Protein AF-A0A7S2PJ57-F1 (afdb_monomer)

Nearest PDB structures (foldseek):
  8uao-assembly1_B  TM=5.756E-01  e=1.375E+00  synthetic construct
  8ub3-assembly1_A  TM=4.107E-01  e=2.262E+00  synthetic construct
  5ztl-assembly1_A  TM=4.766E-01  e=8.033E+00  Nonlabens marinus

Solvent-accessible surface area (backbone atoms only — not comparable to full-atom values): 17439 Å² total; per-residue (Å²): 113,70,38,56,59,50,63,79,34,40,63,60,50,15,44,41,48,31,61,76,66,41,48,44,39,37,82,65,68,65,88,87,64,77,82,46,102,64,67,60,34,9,61,37,50,21,86,82,37,57,29,41,58,72,48,52,40,52,74,36,69,69,47,46,47,47,24,66,74,58,76,43,76,43,53,28,40,44,78,42,16,34,60,34,7,53,62,90,56,28,66,52,68,99,76,30,29,34,43,64,61,51,37,29,36,4,70,66,25,37,51,50,50,47,64,49,40,45,63,36,58,59,32,46,59,56,48,48,54,56,52,43,70,68,33,72,64,60,67,71,59,56,50,52,42,52,49,20,50,50,49,22,53,54,25,50,56,47,31,70,76,20,30,59,72,82,31,46,73,51,19,56,53,24,52,54,50,23,50,51,21,48,48,52,36,31,50,48,50,45,57,44,43,74,74,46,44,62,95,82,42,62,55,58,52,52,50,36,53,23,24,51,40,16,48,49,13,50,50,45,35,54,50,48,55,54,47,45,76,74,63,65,62,76,39,74,39,70,69,61,21,39,46,46,24,53,18,50,50,40,17,51,47,19,62,35,44,42,41,64,47,36,71,76,68,23,89,67,79,71,85,71,72,66,64,74,80,75,59,86,74,87,68,87,77,89,86,80,91,76,89,81,91,78,90,77,79,89,74,83,76,82,81,74,82,81,78,84,74,86,80,91,83,133

Organism: NCBI:txid1333877

Mean predicted aligned error: 11.24 Å

Secondary structure (DSSP, 8-state):
-HHHHHHHHHHHHHIIIIIITTTTT-----TTSS--TTTTSS-B-GGG-B-TTS-BGGGSHHHHHHHHHHT-S--B--TT-SSS---SS---TTTT---HHHHH-SHHHHHHHHHHHHHHHHHHHHHHHHHHHHHT--HHHHHHHHHHHHHHHHHHHHHHHS-HHHHHHHHHHHHHHHHHHHHHHHHHHHHHHHHH--TT-HHHHHHHHHHHHHHHHHHHHHHHHHHHHHH---TTSHHHHHHHHHHHHHHHHHHHSHHHHHHHHS---------GGGS--------------------PPP-PPPPPPPP---

Radius of gyration: 27.37 Å; Cα contacts (8 Å, |Δi|>4): 412; chains: 1; bounding box: 83×54×76 Å

Foldseek 3Di:
DVLLCLLVCLLVVLCCQCPVVVLQQADPDPDDDPGDPRNPLFFAQQQVAAALLRDRSCPQPSNVVNCVVRVDRRRHHDQQGTLFADNSGDRDDPLRADASLRGLRHLNSLVVSCVVLVVLLVLVVVLLVVLCVQQVDDPVLNVLLVVLSVQLVVLSVQCSVQRCVPHVPSNVVSVVRNLVSLLSNLVSLQVSCVPRNDPPAPSSVLSNVLSVQLVQLVCQLVVLSVCCVPPVPSSPDSCNRCSNRVSNSSNSCSRRCSSVCCVVRNPPPPPPPVPPVVPPPPDDDDDDDDDDDDDDDDDDDDDDDDDDDDDPDD

pLDDT: mean 79.91, std 17.82, range [36.88, 97.94]

Sequence (314 aa):
SMWLVFMWGLPQWSHVFNDQMMMFNHQWIGKGTGSGPHNHLCMTPPEEMECSNGDRFEDLPIVQWRMKVSGRRNVGCGCGQGVIGEGSCAQDGAYMMFTLSSYVSTAPATGLFIGLVSPAVVSMWWVMARFHQLTQMPLCFVMLQSLSLLTFQVCWALFAFGQDCSFQGLHLTTTWLFHTALCVHNYTYIVLACRYGTSKSNVLCIVVAAAVVALGGAALTIGWQISQFKRGWPASQYAVEHAFFYAECLMLTGCFSVGPALMLFGEVEVPFEVPFNARGDTGNAEVGRGSGGAALGDKELPTLPLLPGPSADA

Structure (mmCIF, N/CA/C/O backbone):
data_AF-A0A7S2PJ57-F1
#
_entry.id   AF-A0A7S2PJ57-F1
#
loop_
_atom_site.group_PDB
_atom_site.id
_atom_site.type_symbol
_atom_site.label_atom_id
_atom_site.label_alt_id
_atom_site.label_comp_id
_atom_site.label_asym_id
_atom_site.label_entity_id
_atom_site.label_seq_id
_atom_site.pdbx_PDB_ins_code
_atom_site.Cartn_x
_atom_site.Cartn_y
_atom_site.Cartn_z
_atom_site.occupancy
_atom_site.B_iso_or_equiv
_atom_site.auth_seq_id
_atom_site.auth_comp_id
_atom_site.auth_asym_id
_atom_site.auth_atom_id
_atom_site.pdbx_PDB_model_num
ATOM 1 N N . SER A 1 1 ? -4.351 -15.619 4.474 1.00 79.50 1 SER A N 1
ATOM 2 C CA . SER A 1 1 ? -4.702 -14.378 3.752 1.00 79.50 1 SER A CA 1
ATOM 3 C C . SER A 1 1 ? -3.877 -14.260 2.477 1.00 79.50 1 SER A C 1
ATOM 5 O O . SER A 1 1 ? -2.731 -13.839 2.550 1.00 79.50 1 SER A O 1
ATOM 7 N N . MET A 1 2 ? -4.411 -14.676 1.320 1.00 89.56 2 MET A N 1
ATOM 8 C CA . MET A 1 2 ? -3.668 -14.680 0.040 1.00 89.56 2 MET A CA 1
ATOM 9 C C . MET A 1 2 ? -3.183 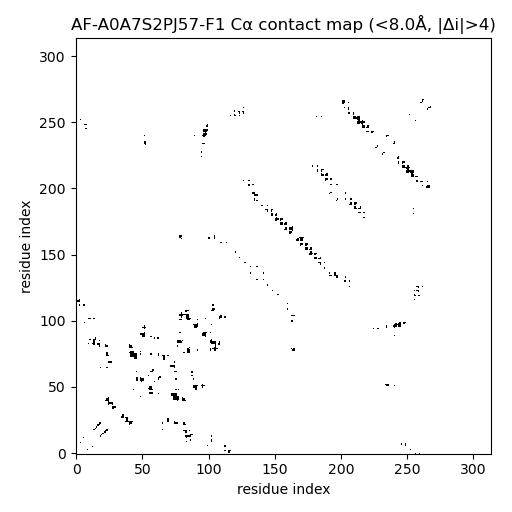-13.282 -0.377 1.00 89.56 2 MET A C 1
ATOM 11 O O . MET A 1 2 ? -2.089 -13.148 -0.912 1.00 89.56 2 MET A O 1
ATOM 15 N N . TRP A 1 3 ? -3.950 -12.238 -0.056 1.00 93.31 3 TRP A N 1
ATOM 16 C CA . TRP A 1 3 ? -3.586 -10.854 -0.360 1.00 93.31 3 TRP A CA 1
ATOM 17 C C . TRP A 1 3 ? -2.299 -10.387 0.338 1.00 93.31 3 TRP A C 1
ATOM 19 O O . TRP A 1 3 ? -1.561 -9.607 -0.248 1.00 93.31 3 TRP A O 1
ATOM 29 N N . LEU A 1 4 ? -1.989 -10.892 1.542 1.00 93.69 4 LEU A N 1
ATOM 30 C CA . LEU A 1 4 ? -0.734 -10.573 2.237 1.00 93.69 4 LEU A CA 1
ATOM 31 C C . LEU A 1 4 ? 0.463 -11.172 1.498 1.00 93.69 4 LEU A C 1
ATOM 33 O O . LEU A 1 4 ? 1.453 -10.485 1.285 1.00 93.69 4 LEU A O 1
ATOM 37 N N . VAL A 1 5 ? 0.353 -12.434 1.074 1.00 95.44 5 VAL A N 1
ATOM 38 C CA . VAL A 1 5 ? 1.402 -13.118 0.300 1.00 95.44 5 VAL A CA 1
ATOM 39 C C . VAL A 1 5 ? 1.630 -12.414 -1.034 1.00 95.44 5 VAL A C 1
ATOM 41 O O . VAL A 1 5 ? 2.769 -12.248 -1.464 1.00 95.44 5 VAL A O 1
ATOM 44 N N . PHE A 1 6 ? 0.549 -11.973 -1.677 1.00 94.75 6 PHE A N 1
ATOM 45 C CA . PHE A 1 6 ? 0.651 -11.186 -2.894 1.00 94.75 6 PHE A CA 1
ATOM 46 C C . PHE A 1 6 ? 1.336 -9.841 -2.632 1.00 94.75 6 PHE A C 1
ATOM 48 O O . PHE A 1 6 ? 2.395 -9.596 -3.194 1.00 94.75 6 PHE A O 1
ATOM 55 N N . MET A 1 7 ? 0.782 -9.021 -1.732 1.00 95.69 7 MET A N 1
ATOM 56 C CA . MET A 1 7 ? 1.252 -7.665 -1.443 1.00 95.69 7 MET A CA 1
ATOM 57 C C . MET A 1 7 ? 2.716 -7.640 -0.991 1.00 95.69 7 MET A C 1
ATOM 59 O O . MET A 1 7 ? 3.526 -6.963 -1.608 1.00 9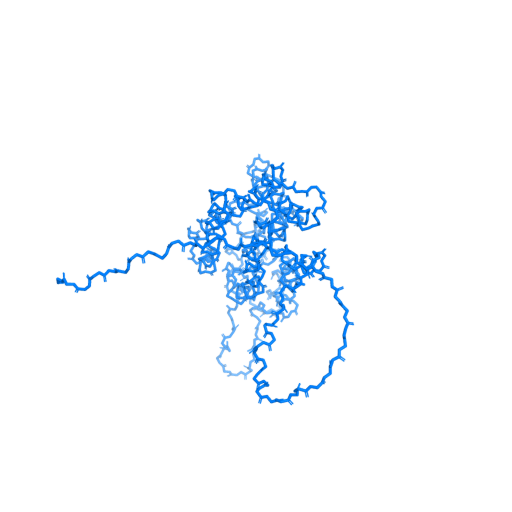5.69 7 MET A O 1
ATOM 63 N N . TRP A 1 8 ? 3.081 -8.411 0.035 1.00 96.00 8 TRP A N 1
ATOM 64 C CA . TRP A 1 8 ? 4.457 -8.440 0.547 1.00 96.00 8 TRP A CA 1
ATOM 65 C C . TRP A 1 8 ? 5.439 -9.116 -0.416 1.00 96.00 8 TRP A C 1
ATOM 67 O O . TRP A 1 8 ? 6.636 -8.850 -0.359 1.00 96.00 8 TRP A O 1
ATOM 77 N N . GLY A 1 9 ? 4.946 -9.989 -1.296 1.00 95.12 9 GLY A N 1
ATOM 78 C CA . GLY A 1 9 ? 5.759 -10.676 -2.292 1.00 95.12 9 GLY A CA 1
ATOM 79 C C . GLY A 1 9 ? 5.964 -9.892 -3.587 1.00 95.12 9 GLY A C 1
ATOM 80 O O . GLY A 1 9 ? 6.695 -10.381 -4.440 1.00 95.12 9 GLY A O 1
ATOM 81 N N . LEU A 1 10 ? 5.341 -8.718 -3.767 1.00 93.88 10 LEU A N 1
ATOM 82 C CA . LEU A 1 10 ? 5.347 -7.966 -5.033 1.00 93.88 10 LEU A CA 1
ATOM 83 C C . LEU A 1 10 ? 6.734 -7.778 -5.671 1.00 93.88 10 LEU A C 1
ATOM 85 O O . LEU A 1 10 ? 6.830 -8.037 -6.871 1.00 93.88 10 LEU A O 1
ATOM 89 N N . PRO A 1 11 ? 7.809 -7.439 -4.929 1.00 91.94 11 PRO A N 1
ATOM 90 C CA . PRO A 1 11 ? 9.151 -7.351 -5.510 1.00 91.94 11 PRO A CA 1
ATOM 91 C C . PRO A 1 11 ? 9.617 -8.683 -6.115 1.00 91.94 11 PRO A C 1
ATOM 93 O O . PRO A 1 11 ? 10.095 -8.740 -7.247 1.00 91.94 11 PRO A O 1
ATOM 96 N N . GLN A 1 12 ? 9.398 -9.786 -5.392 1.00 92.50 12 GLN A N 1
ATOM 97 C CA . GLN A 1 12 ? 9.746 -11.122 -5.869 1.00 92.50 12 GLN A CA 1
ATOM 98 C C . GLN A 1 12 ? 8.857 -11.550 -7.037 1.00 92.50 12 GLN A C 1
ATOM 100 O O . GLN A 1 12 ? 9.351 -12.143 -7.992 1.00 92.50 12 GLN A O 1
ATOM 105 N N . TRP A 1 13 ? 7.557 -11.250 -6.987 1.00 92.56 13 TRP A N 1
ATOM 106 C CA . TRP A 1 13 ? 6.639 -11.549 -8.080 1.00 92.56 13 TRP A CA 1
ATOM 107 C C . TRP A 1 13 ? 7.017 -10.765 -9.339 1.00 92.56 13 TRP A C 1
ATOM 109 O O . TRP A 1 13 ? 7.043 -11.359 -10.412 1.00 92.56 13 TRP A O 1
ATOM 119 N N . SER A 1 14 ? 7.377 -9.484 -9.217 1.00 89.31 14 SER A N 1
ATOM 120 C CA . SER A 1 14 ? 7.876 -8.675 -10.334 1.00 89.31 14 SER A CA 1
ATOM 121 C C . SER A 1 14 ? 9.099 -9.326 -10.973 1.00 89.31 14 SER A C 1
ATOM 123 O O . SER A 1 14 ? 9.076 -9.609 -12.169 1.00 89.31 14 SER A O 1
ATOM 125 N N . HIS A 1 15 ? 10.106 -9.696 -10.178 1.00 87.50 15 HIS A N 1
ATOM 126 C CA . HIS A 1 15 ? 11.290 -10.388 -10.689 1.00 87.50 15 HIS A CA 1
ATOM 127 C C . HIS A 1 15 ? 10.958 -11.737 -11.354 1.00 87.50 15 HIS A C 1
ATOM 129 O O . HIS A 1 15 ? 11.457 -12.055 -12.431 1.00 87.50 15 HIS A O 1
ATOM 135 N N . VAL A 1 16 ? 10.093 -12.550 -10.743 1.00 89.88 16 VAL A N 1
ATOM 136 C CA . VAL A 1 16 ? 9.727 -13.866 -11.289 1.00 89.88 16 VAL A CA 1
ATOM 137 C C . VAL A 1 16 ? 8.969 -13.727 -12.608 1.00 89.88 16 VAL A C 1
ATOM 139 O O . VAL A 1 16 ? 9.340 -14.366 -13.590 1.00 89.88 16 VAL A O 1
ATOM 142 N N . PHE A 1 17 ? 7.914 -12.913 -12.651 1.00 86.88 17 PHE A N 1
ATOM 143 C CA . PHE A 1 17 ? 7.083 -12.783 -13.846 1.00 86.88 17 PHE A CA 1
ATOM 144 C C . PHE A 1 17 ? 7.816 -12.044 -14.954 1.00 86.88 17 PHE A C 1
ATOM 146 O O . PHE A 1 17 ? 7.866 -12.540 -16.079 1.00 86.88 17 PHE A O 1
ATOM 153 N N . ASN A 1 18 ? 8.416 -10.895 -14.645 1.00 83.12 18 ASN A N 1
ATOM 154 C CA . ASN A 1 18 ? 9.115 -10.124 -15.655 1.00 83.12 18 ASN A CA 1
ATOM 155 C C . ASN A 1 18 ? 10.360 -10.902 -16.095 1.00 83.12 18 ASN A C 1
ATOM 157 O O . ASN A 1 18 ? 10.402 -11.319 -17.250 1.00 83.12 18 ASN A O 1
ATOM 161 N N . ASP A 1 19 ? 11.304 -11.204 -15.197 1.00 81.88 19 ASP A N 1
ATOM 162 C CA . ASP A 1 19 ? 12.629 -11.721 -15.570 1.00 81.88 19 ASP A CA 1
ATOM 163 C C . ASP A 1 19 ? 12.692 -13.242 -15.755 1.00 81.88 19 ASP A C 1
ATOM 165 O O . ASP A 1 19 ? 13.125 -13.714 -16.807 1.00 81.88 19 ASP A O 1
ATOM 169 N N . GLN A 1 20 ? 12.275 -14.033 -14.760 1.00 85.19 20 GLN A N 1
ATOM 170 C CA . GLN A 1 20 ? 12.472 -15.493 -14.803 1.00 85.19 20 GLN A CA 1
ATOM 171 C C . GLN A 1 20 ? 11.566 -16.180 -15.824 1.00 85.19 20 GLN A C 1
ATOM 173 O O . GLN A 1 20 ? 12.006 -17.065 -16.556 1.00 85.19 20 GLN A O 1
ATOM 178 N N . MET A 1 21 ? 10.303 -15.762 -15.886 1.00 84.31 21 MET A N 1
ATOM 179 C CA . MET A 1 21 ? 9.350 -16.229 -16.892 1.00 84.31 21 MET A CA 1
ATOM 180 C C . MET A 1 21 ? 9.506 -15.493 -18.226 1.00 84.31 21 MET A C 1
ATOM 182 O O . MET A 1 21 ? 8.784 -15.805 -19.173 1.00 84.31 21 MET A O 1
ATOM 186 N N . MET A 1 22 ? 10.442 -14.539 -18.305 1.00 76.75 22 MET A N 1
ATOM 187 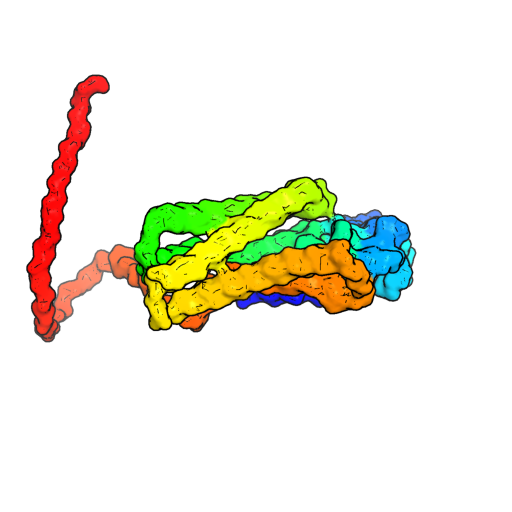C CA . MET A 1 22 ? 10.723 -13.727 -19.489 1.00 76.75 22 MET A CA 1
ATOM 188 C C . MET A 1 22 ? 9.458 -13.070 -20.061 1.00 76.75 22 MET A C 1
ATOM 190 O O . MET A 1 22 ? 9.297 -12.964 -21.277 1.00 76.75 22 MET A O 1
ATOM 194 N N . MET A 1 23 ? 8.536 -12.631 -19.192 1.00 76.88 23 MET A N 1
ATOM 195 C CA . MET A 1 23 ? 7.343 -11.893 -19.620 1.00 76.88 23 MET A CA 1
ATOM 196 C C . MET A 1 23 ? 7.652 -10.414 -19.920 1.00 76.88 23 MET A C 1
ATOM 198 O O . MET A 1 23 ? 6.769 -9.693 -20.384 1.00 76.88 23 MET A O 1
ATOM 202 N N . PHE A 1 24 ? 8.904 -9.955 -19.753 1.00 71.12 24 PHE A N 1
ATOM 203 C CA . PHE A 1 24 ? 9.385 -8.734 -20.411 1.00 71.12 24 PHE A CA 1
ATOM 204 C C . PHE A 1 24 ? 9.510 -9.007 -21.912 1.00 71.12 24 PHE A C 1
ATOM 206 O O . PHE A 1 24 ? 10.359 -9.779 -22.321 1.00 71.12 24 PHE A O 1
ATOM 213 N N . ASN A 1 25 ? 8.663 -8.395 -22.739 1.00 65.25 25 ASN A N 1
ATOM 214 C CA . ASN A 1 25 ? 8.837 -8.188 -24.188 1.00 65.25 25 ASN A CA 1
ATOM 215 C C . ASN A 1 25 ? 9.466 -9.317 -25.052 1.00 65.25 25 ASN A C 1
ATOM 217 O O . ASN A 1 25 ? 9.994 -9.052 -26.143 1.00 65.25 25 ASN A O 1
ATOM 221 N N . HIS A 1 26 ? 9.431 -10.566 -24.584 1.00 57.28 26 HIS A N 1
ATOM 222 C CA . HIS A 1 26 ? 10.075 -11.685 -25.228 1.00 57.28 26 HIS A CA 1
ATOM 223 C C . HIS A 1 26 ? 9.119 -12.219 -26.272 1.00 57.28 26 HIS A C 1
ATOM 225 O O . HIS A 1 26 ? 7.901 -12.283 -26.114 1.00 57.28 26 HIS A O 1
ATOM 231 N N . GLN A 1 27 ? 9.735 -12.596 -27.370 1.00 50.38 27 GLN A N 1
ATOM 232 C CA . GLN A 1 27 ? 9.165 -13.269 -28.503 1.00 50.38 27 GLN A CA 1
ATOM 233 C C . GLN A 1 27 ? 8.266 -14.452 -28.083 1.00 50.38 27 GLN A C 1
ATOM 235 O O . GLN A 1 27 ? 8.728 -15.585 -27.950 1.00 50.38 27 GLN A O 1
ATOM 240 N N . TRP A 1 28 ? 6.954 -14.221 -27.975 1.00 42.28 28 TRP A N 1
ATOM 241 C CA . TRP A 1 28 ? 5.944 -15.254 -28.220 1.00 42.28 28 TRP A CA 1
ATOM 242 C C . TRP A 1 28 ? 5.933 -15.494 -29.743 1.00 42.28 28 TRP A C 1
ATOM 244 O O . TRP A 1 28 ? 5.003 -15.133 -30.463 1.00 42.28 28 TRP A O 1
ATOM 254 N N . ILE A 1 29 ? 7.055 -15.995 -30.281 1.00 43.66 29 ILE A N 1
ATOM 255 C CA . ILE A 1 29 ? 7.174 -16.373 -31.692 1.00 43.66 29 ILE A CA 1
ATOM 256 C C . ILE A 1 29 ? 6.372 -17.657 -31.881 1.00 43.66 29 ILE A C 1
ATOM 258 O O . ILE A 1 29 ? 6.890 -18.765 -31.753 1.00 43.66 29 ILE A O 1
ATOM 262 N N . GLY A 1 30 ? 5.125 -17.508 -32.310 1.00 39.09 30 GLY A N 1
ATOM 263 C CA . GLY A 1 30 ? 4.660 -18.367 -33.388 1.00 39.09 30 GLY A CA 1
ATOM 264 C C . GLY A 1 30 ? 5.513 -18.045 -34.614 1.00 39.09 30 GLY A C 1
ATOM 265 O O . GLY A 1 30 ? 5.464 -16.927 -35.128 1.00 39.09 30 GLY A O 1
ATOM 266 N N . LYS A 1 31 ? 6.370 -18.977 -35.044 1.00 40.50 31 LYS A N 1
ATOM 267 C CA . LYS A 1 31 ? 7.186 -18.803 -36.254 1.00 40.50 31 LYS A CA 1
ATOM 268 C C . LYS A 1 31 ? 6.248 -18.553 -37.440 1.00 40.50 31 LYS A C 1
ATOM 270 O O . LYS A 1 31 ? 5.562 -19.475 -37.861 1.00 40.50 31 LYS A O 1
ATOM 275 N N . GLY A 1 32 ? 6.267 -17.342 -38.002 1.00 47.78 32 GLY A N 1
ATOM 276 C CA . GLY A 1 32 ? 5.902 -17.128 -39.407 1.00 47.78 32 GLY A CA 1
ATOM 277 C C . GLY A 1 32 ? 4.837 -16.085 -39.748 1.00 47.78 32 GLY A C 1
ATOM 278 O O . GLY A 1 32 ? 4.726 -15.756 -40.922 1.00 47.78 32 GLY A O 1
ATOM 279 N N . THR A 1 33 ? 4.087 -15.509 -38.811 1.00 41.09 33 THR A N 1
ATOM 280 C CA . THR A 1 33 ? 3.031 -14.535 -39.160 1.00 41.09 33 THR A CA 1
ATOM 281 C C . THR A 1 33 ? 2.912 -13.477 -38.078 1.00 41.09 33 THR A C 1
ATOM 283 O O . THR A 1 33 ? 2.667 -13.854 -36.941 1.00 41.09 33 THR A O 1
ATOM 286 N N . GLY A 1 34 ? 3.109 -12.201 -38.442 1.00 43.75 34 GLY A N 1
ATOM 287 C CA . GLY A 1 34 ? 2.786 -10.985 -37.678 1.00 43.75 34 GLY A CA 1
ATOM 288 C C . GLY A 1 34 ? 2.736 -11.133 -36.159 1.00 43.75 34 GLY A C 1
ATOM 289 O O . GLY A 1 34 ? 1.765 -11.670 -35.646 1.00 43.75 34 GLY A O 1
ATOM 290 N N . SER A 1 35 ? 3.773 -10.631 -35.476 1.00 39.41 35 SER A N 1
ATOM 291 C CA . SER A 1 35 ? 3.805 -10.312 -34.038 1.00 39.41 35 SER A CA 1
ATOM 292 C C . SER A 1 35 ? 2.543 -10.719 -33.269 1.00 39.41 35 SER A C 1
ATOM 294 O O . SER A 1 35 ? 1.531 -10.021 -33.349 1.00 39.41 35 SER A O 1
ATOM 296 N N . GLY A 1 36 ? 2.594 -11.841 -32.542 1.00 41.34 36 GLY A N 1
ATOM 297 C CA . GLY A 1 36 ? 1.478 -12.262 -31.695 1.00 41.34 36 GLY A CA 1
ATOM 298 C C . GLY A 1 36 ? 1.018 -11.120 -30.769 1.00 41.34 36 GLY A C 1
ATOM 299 O O . GLY A 1 36 ? 1.817 -10.231 -30.458 1.00 41.34 36 GLY A O 1
ATOM 300 N N . PRO A 1 37 ? -0.243 -11.129 -30.301 1.00 46.22 37 PRO A N 1
ATOM 301 C CA . PRO A 1 37 ? -0.905 -9.990 -29.643 1.00 46.22 37 PRO A CA 1
ATOM 302 C C . PRO A 1 37 ? -0.267 -9.498 -28.323 1.00 46.22 37 PRO A C 1
ATOM 304 O O . PRO A 1 37 ? -0.794 -8.584 -27.697 1.00 46.22 37 PRO A O 1
ATOM 307 N N . HIS A 1 38 ? 0.868 -10.064 -27.898 1.00 47.56 38 HIS A N 1
ATOM 308 C CA . HIS A 1 38 ? 1.531 -9.797 -26.617 1.00 47.56 38 HIS A CA 1
ATOM 309 C C . HIS A 1 38 ? 2.995 -9.326 -26.737 1.00 47.56 38 HIS A C 1
ATOM 311 O O . HIS A 1 38 ? 3.700 -9.252 -25.735 1.00 47.56 38 HIS A O 1
ATOM 317 N N . ASN A 1 39 ? 3.464 -8.944 -27.932 1.00 50.91 39 ASN A N 1
ATOM 318 C CA . ASN A 1 39 ? 4.849 -8.500 -28.197 1.00 50.91 39 ASN A CA 1
ATOM 319 C C . ASN A 1 39 ? 5.231 -7.108 -27.630 1.00 50.91 39 ASN A C 1
ATOM 321 O O . ASN A 1 39 ? 6.147 -6.462 -28.150 1.00 50.91 39 ASN A O 1
ATOM 325 N N . HIS A 1 40 ? 4.510 -6.628 -26.613 1.00 62.72 40 HIS A N 1
ATOM 326 C CA . HIS A 1 40 ? 4.467 -5.215 -26.229 1.00 62.72 40 HIS A CA 1
ATOM 327 C C . HIS A 1 40 ? 4.235 -4.975 -24.724 1.00 62.72 40 HIS A C 1
ATOM 329 O O . HIS A 1 40 ? 3.798 -3.893 -24.349 1.00 62.72 40 HIS A O 1
ATOM 335 N N . LEU A 1 41 ? 4.495 -5.956 -23.846 1.00 75.06 41 LEU A N 1
ATOM 336 C CA . LEU A 1 41 ? 4.275 -5.756 -22.403 1.00 75.06 41 LEU A CA 1
ATOM 337 C C . LEU A 1 41 ? 5.188 -4.680 -21.811 1.00 75.06 41 LEU A C 1
ATOM 339 O O . LEU A 1 41 ? 4.732 -3.924 -20.966 1.00 75.06 41 LEU A O 1
ATOM 343 N N . CYS A 1 42 ? 6.434 -4.598 -22.278 1.00 79.62 42 CYS A N 1
ATOM 344 C CA . CYS A 1 42 ? 7.408 -3.584 -21.882 1.00 79.62 42 CYS A CA 1
ATOM 345 C C . CYS A 1 42 ? 7.995 -2.981 -23.149 1.00 79.62 42 CYS A C 1
ATOM 347 O O . CYS A 1 42 ? 8.591 -3.700 -23.945 1.00 79.62 42 CYS A O 1
ATOM 349 N N . MET A 1 43 ? 7.745 -1.703 -23.401 1.00 80.12 43 MET A N 1
ATOM 350 C CA . MET A 1 43 ? 8.074 -1.053 -24.672 1.00 80.12 43 MET A CA 1
ATOM 351 C C . MET A 1 43 ? 8.859 0.233 -24.518 1.00 80.12 43 MET A C 1
ATOM 353 O O . MET A 1 43 ? 9.295 0.773 -25.536 1.00 80.12 43 MET A O 1
ATOM 357 N N . THR A 1 44 ? 9.023 0.719 -23.293 1.00 82.44 44 THR A N 1
ATOM 358 C CA . THR A 1 44 ? 9.726 1.969 -23.057 1.00 82.44 44 THR A CA 1
ATOM 359 C C . THR A 1 44 ? 11.200 1.792 -23.432 1.00 82.44 44 THR A C 1
ATOM 361 O O . THR A 1 44 ? 11.836 0.824 -22.987 1.00 82.44 44 THR A O 1
ATOM 364 N N . PRO A 1 45 ? 11.745 2.662 -24.301 1.00 84.06 45 PRO A N 1
ATOM 365 C CA . PRO A 1 45 ? 13.172 2.690 -24.569 1.00 84.06 45 PRO A CA 1
ATOM 366 C C . PRO A 1 45 ? 13.927 2.934 -23.251 1.00 84.06 45 PRO A C 1
ATOM 368 O O . PRO A 1 45 ? 13.634 3.905 -22.556 1.00 84.06 45 PRO A O 1
ATOM 371 N N . PRO A 1 46 ? 14.848 2.048 -22.849 1.00 84.06 46 PRO A N 1
ATOM 372 C CA . PRO A 1 46 ? 15.549 2.151 -21.571 1.00 84.06 46 PRO A CA 1
ATOM 373 C C . PRO A 1 46 ? 16.429 3.405 -21.473 1.00 84.06 46 PRO A C 1
ATOM 375 O O . PRO A 1 46 ? 16.722 3.853 -20.371 1.00 84.06 46 PRO A O 1
ATOM 378 N N . GLU A 1 47 ? 16.817 4.001 -22.601 1.00 85.12 47 GLU A N 1
ATOM 379 C CA . GLU A 1 47 ? 17.506 5.291 -22.663 1.00 85.12 47 GLU A CA 1
ATOM 380 C C . GLU A 1 47 ? 16.631 6.482 -22.225 1.00 85.12 47 GLU A C 1
ATOM 382 O O . GLU A 1 47 ? 17.169 7.528 -21.867 1.00 85.12 47 GLU A O 1
ATOM 387 N N . GLU A 1 48 ? 15.302 6.328 -22.236 1.00 84.88 48 GLU A N 1
ATOM 388 C CA . GLU A 1 48 ? 14.326 7.332 -21.782 1.00 84.88 48 GLU A CA 1
ATOM 389 C C . GLU A 1 48 ? 13.981 7.180 -20.291 1.00 84.88 48 GLU A C 1
ATOM 391 O O . GLU A 1 48 ? 13.124 7.893 -19.770 1.00 84.88 48 GLU A O 1
ATOM 396 N N . MET A 1 49 ? 14.620 6.232 -19.604 1.00 85.38 49 MET A N 1
ATOM 397 C CA . MET A 1 49 ? 14.319 5.869 -18.226 1.00 85.38 49 MET A CA 1
ATOM 398 C C . MET A 1 49 ? 15.530 6.150 -17.334 1.00 85.38 49 MET A C 1
ATOM 400 O O . MET A 1 49 ? 16.664 5.769 -17.636 1.00 85.38 49 MET A O 1
ATOM 404 N N . GLU A 1 50 ? 15.275 6.781 -16.196 1.00 85.88 50 GLU A N 1
ATOM 405 C CA . GLU A 1 50 ? 16.276 7.067 -15.174 1.00 85.88 50 GLU A CA 1
ATOM 406 C C . GLU A 1 50 ? 15.797 6.486 -13.848 1.00 85.88 50 GLU A C 1
ATOM 408 O O . GLU A 1 50 ? 14.611 6.557 -13.512 1.00 85.88 50 GLU A O 1
ATOM 413 N N . CYS A 1 51 ? 16.713 5.863 -13.119 1.00 83.75 51 CYS A N 1
ATOM 414 C CA . CYS A 1 51 ? 16.426 5.350 -11.798 1.00 83.75 51 CYS A CA 1
ATOM 415 C C . CYS A 1 51 ? 16.419 6.476 -10.766 1.00 83.75 51 CYS A C 1
ATOM 417 O O . CYS A 1 51 ? 17.125 7.477 -10.874 1.00 83.75 51 CYS A O 1
ATOM 419 N N . SER A 1 52 ? 15.678 6.243 -9.694 1.00 78.00 52 SER A N 1
ATOM 420 C CA . SER A 1 52 ? 15.692 6.971 -8.428 1.00 78.00 52 SER A CA 1
ATOM 421 C C . SER A 1 52 ? 17.082 7.387 -7.958 1.00 78.00 52 SER A C 1
ATOM 423 O O . SER A 1 52 ? 17.269 8.465 -7.413 1.00 78.00 52 SER A O 1
ATOM 425 N N . ASN A 1 53 ? 18.071 6.523 -8.129 1.00 75.31 53 ASN A N 1
ATOM 426 C CA . ASN A 1 53 ? 19.434 6.751 -7.671 1.00 75.31 53 ASN A CA 1
ATOM 427 C C . ASN A 1 53 ? 20.303 7.560 -8.661 1.00 75.31 53 ASN A C 1
ATOM 429 O O . ASN A 1 53 ? 21.477 7.783 -8.368 1.00 75.31 53 ASN A O 1
ATOM 433 N N . GLY A 1 54 ? 19.739 8.012 -9.788 1.00 79.38 54 GLY A N 1
ATOM 434 C CA . GLY A 1 54 ? 20.432 8.721 -10.868 1.00 79.38 54 GLY A CA 1
ATOM 435 C C . GLY A 1 54 ? 21.153 7.805 -11.860 1.00 79.38 54 GLY A C 1
ATOM 436 O O . GLY A 1 54 ? 21.766 8.291 -12.811 1.00 79.38 54 GLY A O 1
ATOM 437 N N . ASP A 1 55 ? 21.100 6.484 -11.662 1.00 84.12 55 ASP A N 1
ATOM 438 C CA . ASP A 1 55 ? 21.639 5.544 -12.636 1.00 84.12 55 ASP A CA 1
ATOM 439 C C . ASP A 1 55 ? 20.742 5.517 -13.876 1.00 84.12 55 ASP A C 1
ATOM 441 O O . ASP A 1 55 ? 19.507 5.543 -13.804 1.00 84.12 55 ASP A O 1
ATOM 445 N N . ARG A 1 56 ? 21.371 5.423 -15.046 1.00 87.56 56 ARG A N 1
ATOM 446 C CA . ARG A 1 56 ? 20.643 5.258 -16.303 1.00 87.56 56 ARG A CA 1
ATOM 447 C C . ARG A 1 56 ? 20.078 3.849 -16.335 1.00 87.56 56 ARG A C 1
ATOM 449 O O . ARG A 1 56 ? 20.799 2.876 -16.114 1.00 87.56 56 ARG A O 1
ATOM 456 N N . PHE A 1 57 ? 18.795 3.722 -16.647 1.00 88.69 57 PHE A N 1
ATOM 457 C CA . PHE A 1 57 ? 18.124 2.428 -16.597 1.00 88.69 57 PHE A CA 1
ATOM 458 C C . PHE A 1 57 ? 18.750 1.405 -17.557 1.00 88.69 57 PHE A C 1
ATOM 460 O O . PHE A 1 57 ? 18.865 0.224 -17.231 1.00 88.69 57 PHE A O 1
ATOM 467 N N . GLU A 1 58 ? 19.219 1.857 -18.724 1.00 90.19 58 GLU A N 1
ATOM 468 C CA . GLU A 1 58 ? 19.929 1.012 -19.693 1.00 90.19 58 GLU A CA 1
ATOM 469 C C . GLU A 1 58 ? 21.245 0.412 -19.176 1.00 90.19 58 GLU A C 1
ATOM 471 O O . GLU A 1 58 ? 21.679 -0.630 -19.675 1.00 90.19 58 GLU A O 1
ATOM 476 N N . ASP A 1 59 ? 21.855 1.029 -18.162 1.00 91.25 59 ASP A N 1
ATOM 477 C CA . ASP A 1 59 ? 23.122 0.588 -17.578 1.00 91.25 59 ASP A CA 1
ATOM 478 C C . ASP A 1 59 ? 22.920 -0.473 -16.483 1.00 91.25 59 ASP A C 1
ATOM 480 O O . ASP A 1 59 ? 23.883 -1.114 -16.050 1.00 91.25 59 ASP A O 1
ATOM 484 N N . LEU A 1 60 ? 21.674 -0.732 -16.066 1.00 88.75 60 LEU A N 1
ATOM 485 C CA . LEU A 1 60 ? 21.382 -1.769 -15.084 1.00 88.75 60 LEU A CA 1
ATOM 486 C C . LEU A 1 60 ? 21.717 -3.167 -15.640 1.00 88.75 60 LEU A C 1
ATOM 488 O O . LEU A 1 60 ? 21.244 -3.531 -16.724 1.00 88.75 60 LEU A O 1
ATOM 492 N N . PRO A 1 61 ? 22.430 -4.026 -14.882 1.00 89.88 61 PRO A N 1
ATOM 493 C CA . PRO A 1 61 ? 22.808 -5.364 -15.343 1.00 89.88 61 PRO A CA 1
ATOM 494 C C . PRO A 1 61 ? 21.625 -6.227 -15.794 1.00 89.88 61 PRO A C 1
ATOM 496 O O . PRO A 1 61 ? 21.733 -6.971 -16.771 1.00 89.88 61 PRO A O 1
ATOM 499 N N . ILE A 1 62 ? 20.483 -6.114 -15.106 1.00 87.38 62 ILE A N 1
ATOM 500 C CA . ILE A 1 62 ? 19.265 -6.844 -15.469 1.00 87.38 62 ILE A CA 1
ATOM 501 C C . ILE A 1 62 ? 18.717 -6.380 -16.821 1.00 87.38 62 ILE A C 1
ATOM 503 O O . ILE A 1 62 ? 18.349 -7.205 -17.652 1.00 87.38 62 ILE A O 1
ATOM 507 N N . VAL A 1 63 ? 18.751 -5.077 -17.099 1.00 88.25 63 VAL A N 1
ATOM 508 C CA . VAL A 1 63 ? 18.271 -4.489 -18.353 1.00 88.25 63 VAL A CA 1
ATOM 509 C C . VAL A 1 63 ? 19.196 -4.868 -19.509 1.00 88.25 63 VAL A C 1
ATOM 511 O O . VAL A 1 63 ? 18.723 -5.330 -20.548 1.00 88.25 63 VAL A O 1
ATOM 514 N N . GLN A 1 64 ? 20.515 -4.796 -19.313 1.00 89.81 64 GLN A N 1
ATOM 515 C CA . GLN A 1 64 ? 21.495 -5.273 -20.296 1.00 89.81 64 GLN A CA 1
ATOM 516 C C . GLN A 1 64 ? 21.311 -6.764 -20.611 1.00 89.81 64 GLN A C 1
ATOM 518 O O . GLN A 1 64 ? 21.380 -7.181 -21.772 1.00 89.81 64 GLN A O 1
ATOM 523 N N . TRP A 1 65 ? 21.024 -7.578 -19.592 1.00 88.75 65 TRP A N 1
ATOM 524 C CA . TRP A 1 65 ? 20.685 -8.985 -19.781 1.00 88.75 65 TRP A CA 1
ATOM 525 C C . TRP A 1 65 ? 19.390 -9.161 -20.590 1.00 88.75 65 TRP A C 1
ATOM 527 O O . TRP A 1 65 ? 19.393 -9.922 -21.563 1.00 88.75 65 TRP A O 1
ATOM 537 N N . ARG A 1 66 ? 18.319 -8.413 -20.281 1.00 85.94 66 ARG A N 1
ATOM 538 C CA . ARG A 1 66 ? 17.056 -8.431 -21.046 1.00 85.94 66 ARG A CA 1
ATOM 539 C C . ARG A 1 66 ? 17.283 -8.066 -22.516 1.00 85.94 66 ARG A C 1
ATOM 541 O O . ARG A 1 66 ? 16.751 -8.742 -23.401 1.00 85.94 66 ARG A O 1
ATOM 548 N N . MET A 1 67 ? 18.100 -7.046 -22.801 1.00 85.19 67 MET A N 1
ATOM 549 C CA . MET A 1 67 ? 18.447 -6.652 -24.175 1.00 85.19 67 MET A CA 1
ATOM 550 C C . MET A 1 67 ? 19.183 -7.775 -24.908 1.00 85.19 67 MET A C 1
ATOM 552 O O . MET A 1 67 ? 18.854 -8.106 -26.047 1.00 85.19 67 MET A O 1
ATOM 556 N N . LYS A 1 68 ? 20.152 -8.409 -24.236 1.00 85.56 68 LYS A N 1
ATOM 557 C CA . LYS A 1 68 ? 20.938 -9.511 -24.798 1.00 85.56 68 LYS A CA 1
ATOM 558 C C . LYS A 1 68 ? 20.079 -10.732 -25.127 1.00 85.56 68 LYS A C 1
ATOM 560 O O . LYS A 1 68 ? 20.271 -11.325 -26.184 1.00 85.56 68 LYS A O 1
ATOM 565 N N . VAL A 1 69 ? 19.165 -11.119 -24.236 1.00 83.25 69 VAL A N 1
ATOM 566 C CA . VAL A 1 69 ? 18.318 -12.312 -24.417 1.00 83.25 69 VAL A CA 1
ATOM 567 C C . VAL A 1 69 ? 17.210 -12.068 -25.441 1.00 83.25 69 VAL A C 1
ATOM 569 O O . VAL A 1 69 ? 16.953 -12.932 -26.272 1.00 83.25 69 VAL A O 1
ATOM 572 N N . SER A 1 70 ? 16.585 -10.889 -25.431 1.00 77.44 70 SER A N 1
ATOM 573 C CA . SER A 1 70 ? 15.504 -10.559 -26.373 1.00 77.44 70 SER A CA 1
ATOM 574 C C . SER A 1 70 ? 15.992 -10.156 -27.770 1.00 77.44 70 SER A C 1
ATOM 576 O O . SER A 1 70 ? 15.206 -10.173 -28.717 1.00 77.44 70 SER A O 1
ATOM 578 N N . GLY A 1 71 ? 17.256 -9.737 -27.906 1.00 79.69 71 GLY A N 1
ATOM 579 C CA . GLY A 1 71 ? 17.791 -9.138 -29.132 1.00 79.69 71 GLY A CA 1
ATOM 580 C C . GLY A 1 71 ? 17.202 -7.758 -29.456 1.00 79.69 71 GLY A C 1
ATOM 581 O O . GLY A 1 71 ? 17.331 -7.287 -30.587 1.00 79.69 71 GLY A O 1
ATOM 582 N N . ARG A 1 72 ? 16.529 -7.112 -28.494 1.00 75.38 72 ARG A N 1
ATOM 583 C CA . ARG A 1 72 ? 15.831 -5.829 -28.655 1.00 75.38 72 ARG A CA 1
ATOM 584 C C . ARG A 1 72 ? 16.446 -4.762 -27.757 1.00 75.38 72 ARG A C 1
ATOM 586 O O . ARG A 1 72 ? 17.005 -5.067 -26.711 1.00 75.38 72 ARG A O 1
ATOM 593 N N . ARG A 1 73 ? 16.292 -3.497 -28.156 1.00 76.50 73 ARG A N 1
ATOM 594 C CA . ARG A 1 73 ? 16.689 -2.343 -27.332 1.00 76.50 73 ARG A CA 1
ATOM 595 C C . ARG A 1 73 ? 15.576 -1.870 -26.399 1.00 76.50 73 ARG A C 1
ATOM 597 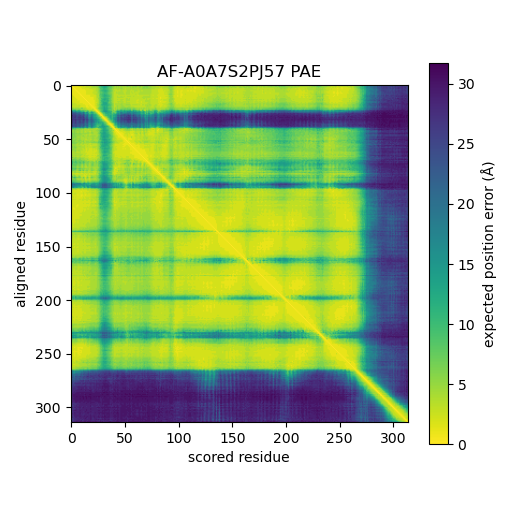O O . ARG A 1 73 ? 15.864 -1.437 -25.300 1.00 76.50 73 ARG A O 1
ATOM 604 N N . ASN A 1 74 ? 14.307 -2.039 -26.771 1.00 73.88 74 ASN A N 1
ATOM 605 C CA . ASN A 1 74 ? 13.165 -1.617 -25.957 1.00 73.88 74 ASN A CA 1
ATOM 606 C C . ASN A 1 74 ? 12.699 -2.701 -24.975 1.00 73.88 74 ASN A C 1
ATOM 608 O O . ASN A 1 74 ? 11.690 -3.362 -25.204 1.00 73.88 74 ASN A O 1
ATOM 612 N N . VAL A 1 75 ? 13.450 -2.919 -23.899 1.00 81.81 75 VAL A N 1
ATOM 613 C CA . VAL A 1 75 ? 13.138 -3.942 -22.878 1.00 81.81 75 VAL A CA 1
ATOM 614 C C . VAL A 1 75 ? 12.785 -3.359 -21.509 1.00 81.81 75 VAL A C 1
ATOM 616 O O . VAL A 1 75 ? 12.619 -4.117 -20.552 1.00 81.81 75 VAL A O 1
ATOM 619 N N . GLY A 1 76 ? 12.689 -2.032 -21.405 1.00 81.56 76 GLY A N 1
ATOM 620 C CA . GLY A 1 76 ? 12.262 -1.363 -20.186 1.00 81.56 76 GLY A CA 1
ATOM 621 C C . GLY A 1 76 ? 10.751 -1.398 -20.024 1.00 81.56 76 GLY A C 1
ATOM 622 O O . GLY A 1 76 ? 10.004 -1.217 -20.990 1.00 81.56 76 GLY A O 1
ATOM 623 N N . CYS A 1 77 ? 10.304 -1.674 -18.801 1.00 82.06 77 CYS A N 1
ATOM 624 C CA . CYS A 1 77 ? 8.904 -1.578 -18.427 1.00 82.06 77 CYS A CA 1
ATOM 625 C C . CYS A 1 77 ? 8.703 -0.203 -17.787 1.00 82.06 77 CYS A C 1
ATOM 627 O O . CYS A 1 77 ? 9.153 0.034 -16.673 1.00 82.06 77 CYS A O 1
ATOM 629 N N . GLY A 1 78 ? 8.072 0.723 -18.508 1.00 77.88 78 GLY A N 1
ATOM 630 C CA . GLY A 1 78 ? 7.629 1.983 -17.911 1.00 77.88 78 GLY A CA 1
ATOM 631 C C . GLY A 1 78 ? 6.466 1.802 -16.942 1.00 77.88 78 GLY A C 1
ATOM 632 O O . GLY A 1 78 ? 5.978 0.697 -16.702 1.00 77.88 78 GLY A O 1
ATOM 633 N N . CYS A 1 79 ? 5.969 2.924 -16.432 1.00 76.81 79 CYS A N 1
ATOM 634 C CA . CYS A 1 79 ? 4.773 2.942 -15.602 1.00 76.81 79 CYS A CA 1
ATOM 635 C C . CYS A 1 79 ? 3.615 2.201 -16.306 1.00 76.81 79 CYS A C 1
ATOM 637 O O . CYS A 1 79 ? 3.276 2.500 -17.455 1.00 76.81 79 CYS A O 1
ATOM 639 N N . GLY A 1 80 ? 3.017 1.217 -15.623 1.00 78.75 80 GLY A N 1
ATOM 640 C CA . GLY A 1 80 ? 1.869 0.455 -16.123 1.00 78.75 80 GLY A CA 1
ATOM 641 C C . GLY A 1 80 ? 2.209 -0.612 -17.166 1.00 78.75 80 GLY A C 1
ATOM 642 O O . GLY A 1 80 ? 1.303 -1.235 -17.722 1.00 78.75 80 GLY A O 1
ATOM 643 N N . GLN A 1 81 ? 3.497 -0.849 -17.414 1.00 84.75 81 GLN A N 1
ATOM 644 C CA . GLN A 1 81 ? 4.001 -1.902 -18.288 1.00 84.75 81 GLN A CA 1
ATOM 645 C C . GLN A 1 81 ? 4.464 -3.128 -17.490 1.00 84.75 81 GLN A C 1
ATOM 647 O O . GLN A 1 81 ? 4.794 -3.043 -16.309 1.00 84.75 81 GLN A O 1
ATOM 652 N N . GLY A 1 82 ? 4.504 -4.278 -18.161 1.00 82.94 82 GLY A N 1
ATOM 653 C CA . GLY A 1 82 ? 4.793 -5.579 -17.557 1.00 82.94 82 GLY A CA 1
ATOM 654 C C . GLY A 1 82 ? 3.544 -6.309 -17.059 1.00 82.94 82 GLY A C 1
ATOM 655 O O . GLY A 1 82 ? 2.407 -5.868 -17.238 1.00 82.94 82 GLY A O 1
ATOM 656 N N . VAL A 1 83 ? 3.754 -7.477 -16.446 1.00 87.25 83 VAL A N 1
ATOM 657 C CA . VAL A 1 83 ? 2.674 -8.224 -15.771 1.00 87.25 83 VAL A CA 1
ATOM 658 C C . VAL A 1 83 ? 2.490 -7.705 -14.354 1.00 87.25 83 VAL A C 1
ATOM 660 O O . VAL A 1 83 ? 1.370 -7.504 -13.898 1.00 87.25 83 VAL A O 1
ATOM 663 N N . ILE A 1 84 ? 3.600 -7.435 -13.684 1.00 88.31 84 ILE A N 1
ATOM 664 C CA . ILE A 1 84 ? 3.692 -6.660 -12.451 1.00 88.31 84 ILE A CA 1
ATOM 665 C C . ILE A 1 84 ? 4.641 -5.511 -12.781 1.00 88.31 84 ILE A C 1
ATOM 667 O O . ILE A 1 84 ? 5.517 -5.686 -13.632 1.00 88.31 84 ILE A O 1
ATOM 671 N N . GLY A 1 85 ? 4.440 -4.347 -12.167 1.00 85.12 85 GLY A N 1
ATOM 672 C CA . GLY A 1 85 ? 5.245 -3.161 -12.452 1.00 85.12 85 GLY A CA 1
ATOM 673 C C . GLY A 1 85 ? 6.750 -3.407 -12.323 1.00 85.12 85 GLY A C 1
ATOM 674 O O . GLY A 1 85 ? 7.191 -4.398 -11.728 1.00 85.12 85 GLY A O 1
ATOM 675 N N . GLU A 1 86 ? 7.539 -2.511 -12.913 1.00 85.81 86 GLU A N 1
ATOM 676 C CA . GLU A 1 86 ? 8.997 -2.617 -12.949 1.00 85.81 86 GLU A CA 1
ATOM 677 C C . GLU A 1 86 ? 9.593 -2.706 -11.539 1.00 85.81 86 GLU A C 1
ATOM 679 O O . GLU A 1 86 ? 9.303 -1.886 -10.673 1.00 85.81 86 GLU A O 1
ATOM 684 N N . GLY A 1 87 ? 10.419 -3.730 -11.322 1.00 81.88 87 GLY A N 1
ATOM 685 C CA . GLY A 1 87 ? 11.096 -4.001 -10.051 1.00 81.88 87 GLY A CA 1
ATOM 686 C C . GLY A 1 87 ? 12.610 -3.788 -10.110 1.00 81.88 87 GLY A C 1
ATOM 687 O O . GLY A 1 87 ? 13.289 -4.014 -9.114 1.00 81.88 87 GLY A O 1
ATOM 688 N N . SER A 1 88 ? 13.159 -3.401 -11.270 1.00 82.06 88 SER A N 1
ATOM 689 C CA . SER A 1 88 ? 14.613 -3.289 -11.476 1.00 82.06 88 SER A CA 1
ATOM 690 C C . SER A 1 88 ? 15.235 -2.102 -10.742 1.00 82.06 88 SER A C 1
ATOM 692 O O . SER A 1 88 ? 16.327 -2.229 -10.197 1.00 82.06 88 SER A O 1
ATOM 694 N N . CYS A 1 89 ? 14.553 -0.959 -10.736 1.00 81.38 89 CYS A N 1
ATOM 695 C CA . CYS A 1 89 ? 14.867 0.197 -9.901 1.00 81.38 89 CYS A CA 1
ATOM 696 C C . CYS A 1 89 ? 13.605 1.046 -9.739 1.00 81.38 89 CYS A C 1
ATOM 698 O O . CYS A 1 89 ? 12.663 0.913 -10.529 1.00 81.38 89 CYS A O 1
ATOM 700 N N . ALA A 1 90 ? 13.569 1.903 -8.722 1.00 79.81 90 ALA A N 1
ATOM 701 C CA . ALA A 1 90 ? 12.439 2.795 -8.540 1.00 79.81 90 ALA A CA 1
ATOM 702 C C . ALA A 1 90 ? 12.463 3.900 -9.601 1.00 79.81 90 ALA A C 1
ATOM 704 O O . ALA A 1 90 ? 13.486 4.538 -9.827 1.00 79.81 90 ALA A O 1
ATOM 705 N N . GLN A 1 91 ? 11.327 4.127 -10.253 1.00 72.12 91 GLN A N 1
ATOM 706 C CA . GLN A 1 91 ? 11.179 5.140 -11.309 1.00 72.12 91 GLN A CA 1
ATOM 707 C C . GLN A 1 91 ? 10.144 6.207 -10.946 1.00 72.12 91 GLN A C 1
ATOM 709 O O . GLN A 1 91 ? 10.028 7.226 -11.626 1.00 72.12 91 GLN A O 1
ATOM 714 N N . ASP A 1 92 ? 9.394 5.985 -9.865 1.00 63.50 92 ASP A N 1
ATOM 715 C CA . ASP A 1 92 ? 8.244 6.808 -9.529 1.00 63.50 92 ASP A CA 1
ATOM 716 C C . ASP A 1 92 ? 8.632 8.037 -8.696 1.00 63.50 92 ASP A C 1
ATOM 718 O O . ASP A 1 92 ? 9.062 7.961 -7.539 1.00 63.50 92 ASP A O 1
ATOM 722 N N . GLY A 1 93 ? 8.373 9.200 -9.297 1.00 54.75 93 GLY A N 1
ATOM 723 C CA . GLY A 1 93 ? 8.149 10.469 -8.614 1.00 54.75 93 GLY A CA 1
ATOM 724 C C . GLY A 1 93 ? 9.382 11.190 -8.062 1.00 54.75 93 GLY A C 1
ATOM 725 O O . GLY A 1 93 ? 10.512 10.715 -8.073 1.00 54.75 93 GLY A O 1
ATOM 726 N N . ALA A 1 94 ? 9.126 12.379 -7.507 1.00 50.28 94 ALA A N 1
ATOM 727 C CA . ALA A 1 94 ? 10.137 13.260 -6.910 1.00 50.28 94 ALA A CA 1
ATOM 728 C C . ALA A 1 94 ? 10.847 12.667 -5.673 1.00 50.28 94 ALA A C 1
ATOM 730 O O . ALA A 1 94 ? 11.760 13.291 -5.135 1.00 50.28 94 ALA A O 1
ATOM 731 N N . TYR A 1 95 ? 10.400 11.499 -5.198 1.00 56.22 95 TYR A N 1
ATOM 732 C CA . TYR A 1 95 ? 10.875 10.865 -3.972 1.00 56.22 95 TYR A CA 1
ATOM 733 C C . TYR A 1 95 ? 11.712 9.609 -4.213 1.00 56.22 95 TYR A C 1
ATOM 735 O O . TYR A 1 95 ? 12.228 9.087 -3.235 1.00 56.22 95 TYR A O 1
ATOM 743 N N . MET A 1 96 ? 11.919 9.167 -5.463 1.00 66.88 96 MET A N 1
ATOM 744 C CA . MET A 1 96 ? 12.964 8.186 -5.791 1.00 66.88 96 MET A CA 1
ATOM 745 C C . MET A 1 96 ? 12.807 6.838 -5.037 1.00 66.88 96 MET A C 1
ATOM 747 O O . MET A 1 96 ? 13.763 6.342 -4.441 1.00 66.88 96 MET A O 1
ATOM 751 N N . MET A 1 97 ? 11.599 6.254 -4.998 1.00 79.44 97 MET A N 1
ATOM 752 C CA . MET A 1 97 ? 11.288 5.060 -4.181 1.00 79.44 97 MET A CA 1
ATOM 753 C C . MET A 1 97 ? 10.303 4.106 -4.844 1.00 79.44 97 MET A C 1
ATOM 755 O O . MET A 1 97 ? 9.454 4.525 -5.626 1.00 79.44 97 MET A O 1
ATOM 759 N N . PHE A 1 98 ? 10.363 2.831 -4.453 1.00 86.38 98 PHE A N 1
ATOM 760 C CA . PHE A 1 98 ? 9.303 1.886 -4.768 1.00 86.38 98 PHE A CA 1
ATOM 761 C C . PHE A 1 98 ? 8.097 2.154 -3.882 1.00 86.38 98 PHE A C 1
ATOM 763 O O . PHE A 1 98 ? 8.211 2.265 -2.654 1.00 86.38 98 PHE A O 1
ATOM 770 N N . THR A 1 99 ? 6.930 2.179 -4.506 1.00 88.69 99 THR A N 1
ATOM 771 C CA . THR A 1 99 ? 5.647 2.197 -3.820 1.00 88.69 99 THR A CA 1
ATOM 772 C C . THR A 1 99 ? 4.882 0.923 -4.154 1.00 88.69 99 THR A C 1
ATOM 774 O O . THR A 1 99 ? 5.196 0.174 -5.086 1.00 88.69 99 THR A O 1
ATOM 777 N N . LEU A 1 100 ? 3.842 0.650 -3.381 1.00 90.25 100 LEU A N 1
ATOM 778 C CA . LEU A 1 100 ? 2.893 -0.395 -3.706 1.00 90.25 100 LEU A CA 1
ATOM 779 C C . LEU A 1 100 ? 2.235 -0.130 -5.064 1.00 90.25 100 LEU A C 1
ATOM 781 O O . LEU A 1 100 ? 2.046 -1.074 -5.831 1.00 90.25 100 LEU A O 1
ATOM 785 N N . SER A 1 101 ? 1.917 1.136 -5.367 1.00 88.06 101 SER A N 1
ATOM 786 C CA . SER A 1 101 ? 1.315 1.518 -6.645 1.00 88.06 101 SER A CA 1
ATOM 787 C C . SER A 1 101 ? 2.248 1.274 -7.825 1.00 88.06 101 SER A C 1
ATOM 789 O O . SER A 1 101 ? 1.755 0.811 -8.850 1.00 88.06 101 SER A O 1
ATOM 791 N N . SER A 1 102 ? 3.567 1.444 -7.667 1.00 86.56 102 SER A N 1
ATOM 792 C CA . SER A 1 102 ? 4.560 1.096 -8.694 1.00 86.56 102 SER A CA 1
ATOM 793 C C . SER A 1 102 ? 4.370 -0.344 -9.160 1.00 86.56 102 SER A C 1
ATOM 795 O O . SER A 1 102 ? 4.220 -0.616 -10.352 1.00 86.56 102 SER A O 1
ATOM 797 N N . TYR A 1 103 ? 4.279 -1.275 -8.206 1.00 90.38 103 TYR A N 1
ATOM 798 C CA . TYR A 1 103 ? 4.158 -2.703 -8.483 1.00 90.38 103 TYR A CA 1
ATOM 799 C C . TYR A 1 103 ? 2.790 -3.109 -9.026 1.00 90.38 103 TYR A C 1
ATOM 801 O O . TYR A 1 103 ? 2.710 -3.995 -9.879 1.00 90.38 103 TYR A O 1
ATOM 809 N N . VAL A 1 104 ? 1.709 -2.482 -8.556 1.00 91.75 104 VAL A N 1
ATOM 810 C CA . VAL A 1 104 ? 0.352 -2.814 -9.017 1.00 91.75 104 VAL A CA 1
ATOM 811 C C . VAL A 1 104 ? -0.123 -1.957 -10.187 1.00 91.75 104 VAL A C 1
ATOM 813 O O . VAL A 1 104 ? -1.273 -2.097 -10.576 1.00 91.75 104 VAL A O 1
ATOM 816 N N . SER A 1 105 ? 0.739 -1.128 -10.780 1.00 88.00 105 SER A N 1
ATOM 817 C CA . SER A 1 105 ? 0.394 -0.154 -11.829 1.00 88.00 105 SER A CA 1
ATOM 818 C C . SER A 1 105 ? -0.117 -0.755 -13.144 1.00 88.00 105 SER A C 1
ATOM 820 O O . SER A 1 105 ? -0.702 -0.050 -13.968 1.00 88.00 105 SER A O 1
ATOM 822 N N . THR A 1 106 ? 0.090 -2.052 -13.366 1.00 88.44 106 THR A N 1
ATOM 823 C CA . THR A 1 106 ? -0.379 -2.768 -14.558 1.00 88.44 106 THR A CA 1
ATOM 824 C C . THR A 1 106 ? -1.818 -3.245 -14.353 1.00 88.44 106 THR A C 1
ATOM 826 O O . THR A 1 106 ? -2.211 -3.628 -13.251 1.00 88.44 106 THR A O 1
ATOM 829 N N . ALA A 1 107 ? -2.618 -3.307 -15.422 1.00 87.25 107 ALA A N 1
ATOM 830 C CA . ALA A 1 107 ? -3.992 -3.815 -15.345 1.00 87.25 107 ALA A CA 1
ATOM 831 C C . ALA A 1 107 ? -4.127 -5.195 -14.650 1.00 87.25 107 ALA A C 1
ATOM 833 O O . ALA A 1 107 ? -4.976 -5.319 -13.759 1.00 87.25 107 ALA A O 1
ATOM 834 N N . PRO A 1 108 ? -3.321 -6.232 -14.983 1.00 89.56 108 PRO A N 1
ATOM 835 C CA . PRO A 1 108 ? -3.409 -7.516 -14.287 1.00 89.56 108 PRO A CA 1
ATOM 836 C C . PRO A 1 108 ? -3.021 -7.421 -12.804 1.00 89.56 108 PRO A C 1
ATOM 838 O O . PRO A 1 108 ? -3.709 -8.010 -11.968 1.00 89.56 108 PRO A O 1
ATOM 841 N N . ALA A 1 109 ? -1.975 -6.665 -12.451 1.00 91.19 109 ALA A N 1
ATOM 842 C CA . ALA A 1 109 ? -1.556 -6.524 -11.059 1.00 91.19 109 ALA A CA 1
ATOM 843 C C . ALA A 1 109 ? -2.565 -5.713 -10.232 1.00 91.19 109 ALA A C 1
ATOM 845 O O . ALA A 1 109 ? -2.911 -6.136 -9.129 1.00 91.19 109 ALA A O 1
ATOM 846 N N . THR A 1 110 ? -3.108 -4.617 -10.777 1.00 91.88 110 THR A N 1
ATOM 847 C CA . THR A 1 110 ? -4.205 -3.844 -10.169 1.00 91.88 110 THR A CA 1
ATOM 848 C C . THR A 1 110 ? -5.417 -4.741 -9.921 1.00 91.88 110 THR A C 1
ATOM 850 O O . THR A 1 110 ? -5.950 -4.777 -8.812 1.00 91.88 110 THR A O 1
ATOM 853 N N . GLY A 1 111 ? -5.855 -5.494 -10.937 1.00 92.31 111 GLY A N 1
ATOM 854 C CA . GLY A 1 111 ? -7.024 -6.369 -10.837 1.00 92.31 111 GLY A CA 1
ATOM 855 C C . GLY A 1 111 ? -6.851 -7.455 -9.776 1.00 92.31 111 GLY A C 1
ATOM 856 O O . GLY A 1 111 ? -7.757 -7.691 -8.977 1.00 92.31 111 GLY A O 1
ATOM 857 N N . LEU A 1 112 ? -5.670 -8.074 -9.715 1.00 93.88 112 LEU A N 1
ATOM 858 C CA . LEU A 1 112 ? -5.362 -9.089 -8.712 1.00 93.88 112 LEU A CA 1
ATOM 859 C C . LEU A 1 112 ? -5.234 -8.484 -7.306 1.00 93.88 112 LEU A C 1
ATOM 861 O O . LEU A 1 112 ? -5.770 -9.051 -6.354 1.00 93.88 112 LEU A O 1
ATOM 865 N N . PHE A 1 113 ? -4.616 -7.307 -7.170 1.00 94.19 113 PHE A N 1
ATOM 866 C CA . PHE A 1 113 ? -4.566 -6.564 -5.911 1.00 94.19 113 PHE A CA 1
ATOM 867 C C . PHE A 1 113 ? -5.973 -6.278 -5.380 1.00 94.19 113 PHE A C 1
ATOM 869 O O . PHE A 1 113 ? -6.301 -6.648 -4.253 1.00 94.19 113 PHE A O 1
ATOM 876 N N . ILE A 1 114 ? -6.836 -5.698 -6.214 1.00 93.12 114 ILE A N 1
ATOM 877 C CA . ILE A 1 114 ? -8.215 -5.366 -5.850 1.00 93.12 114 ILE A CA 1
ATOM 878 C C . ILE A 1 114 ? -9.005 -6.623 -5.530 1.00 93.12 114 ILE A C 1
ATOM 880 O O . ILE A 1 114 ? -9.658 -6.673 -4.490 1.00 93.12 114 ILE A O 1
ATOM 884 N N . GLY A 1 115 ? -8.928 -7.652 -6.372 1.00 94.38 115 GLY A N 1
ATOM 885 C CA . GLY A 1 115 ? -9.659 -8.900 -6.172 1.00 94.38 115 GLY A CA 1
ATOM 886 C C . GLY A 1 115 ? -9.295 -9.586 -4.855 1.00 94.38 115 GLY A C 1
ATOM 887 O O . GLY A 1 115 ? -10.180 -10.036 -4.128 1.00 94.38 115 GLY A O 1
ATOM 888 N N . LEU A 1 116 ? -8.006 -9.620 -4.507 1.00 95.00 116 LEU A N 1
ATOM 889 C CA . LEU A 1 116 ? -7.534 -10.258 -3.279 1.00 95.00 116 LEU A CA 1
ATOM 890 C C . LEU A 1 116 ? -7.777 -9.409 -2.021 1.00 95.00 116 LEU A C 1
ATOM 892 O O . LEU A 1 116 ? -8.058 -9.972 -0.961 1.00 95.00 116 LEU A O 1
ATOM 896 N N . VAL A 1 117 ? -7.668 -8.081 -2.112 1.00 94.12 117 VAL A N 1
ATOM 897 C CA . VAL A 1 117 ? -7.817 -7.161 -0.968 1.00 94.12 117 VAL A CA 1
ATOM 898 C C . VAL A 1 117 ? -9.287 -6.826 -0.681 1.00 94.12 117 VAL A C 1
ATOM 900 O O . VAL A 1 117 ? -9.647 -6.623 0.479 1.00 94.12 117 VAL A O 1
ATOM 903 N N . SER A 1 118 ? -10.163 -6.845 -1.692 1.00 94.69 118 SER A N 1
ATOM 904 C CA . SER A 1 118 ? -11.593 -6.502 -1.565 1.00 94.69 118 SER A CA 1
ATOM 905 C C . SER A 1 118 ? -12.312 -7.224 -0.418 1.00 94.69 118 SER A C 1
ATOM 907 O O . SER A 1 118 ? -12.958 -6.542 0.379 1.00 94.69 118 SER A O 1
ATOM 909 N N . PRO A 1 119 ? -12.192 -8.558 -0.238 1.00 94.12 119 PRO A N 1
ATOM 910 C CA . PRO A 1 119 ? -12.844 -9.239 0.882 1.00 94.12 119 PRO A CA 1
ATOM 911 C C . PRO A 1 119 ? -12.390 -8.716 2.250 1.00 94.12 119 PRO A C 1
ATOM 913 O O . PRO A 1 119 ? -13.203 -8.570 3.162 1.00 94.12 119 PRO A O 1
ATOM 916 N N . ALA A 1 120 ? -11.101 -8.392 2.389 1.00 93.25 120 ALA A N 1
ATOM 917 C CA . ALA A 1 120 ? -10.546 -7.852 3.624 1.00 93.25 120 ALA A CA 1
ATOM 918 C C . ALA A 1 120 ? -11.076 -6.433 3.896 1.00 93.25 120 ALA A C 1
ATOM 920 O O . ALA A 1 120 ? -11.504 -6.139 5.012 1.00 93.25 120 ALA A O 1
ATOM 921 N N . VAL A 1 121 ? -11.156 -5.592 2.862 1.00 94.12 121 VAL A N 1
ATOM 922 C CA . VAL A 1 121 ? -11.749 -4.247 2.939 1.00 94.12 121 VAL A CA 1
ATOM 923 C C . VAL A 1 121 ? -13.230 -4.303 3.317 1.00 94.12 121 VAL A C 1
ATOM 925 O O . VAL A 1 121 ? -13.668 -3.552 4.186 1.00 94.12 121 VAL A O 1
ATOM 928 N N . VAL A 1 122 ? -14.008 -5.204 2.713 1.00 94.31 122 VAL A N 1
ATOM 929 C CA . VAL A 1 122 ? -15.437 -5.370 3.031 1.00 94.31 122 VAL A CA 1
ATOM 930 C C . VAL A 1 122 ? -15.624 -5.886 4.459 1.00 94.31 122 VAL A C 1
ATOM 932 O O . VAL A 1 122 ? -16.520 -5.420 5.164 1.00 94.31 122 VAL A O 1
ATOM 935 N N . SER A 1 123 ? -14.743 -6.776 4.933 1.00 94.44 123 SER A N 1
ATOM 936 C CA . SER A 1 123 ? -14.802 -7.302 6.303 1.00 94.44 123 SER A CA 1
ATOM 937 C C . SER A 1 123 ? -14.676 -6.218 7.381 1.00 94.44 123 SER A C 1
ATOM 939 O O . SER A 1 123 ? -15.156 -6.419 8.496 1.00 94.44 123 SER A O 1
ATOM 941 N N . MET A 1 124 ? -14.124 -5.042 7.056 1.00 95.81 124 MET A N 1
ATOM 942 C CA . MET A 1 124 ? -14.010 -3.927 8.000 1.00 95.81 124 MET A CA 1
ATOM 943 C C . MET A 1 124 ? -15.359 -3.405 8.489 1.00 95.81 124 MET A C 1
ATOM 945 O O . MET A 1 124 ? -15.443 -2.960 9.629 1.00 95.81 124 MET A O 1
ATOM 949 N N . TRP A 1 125 ? -16.429 -3.523 7.697 1.00 96.69 125 TRP A N 1
ATOM 950 C CA . TRP A 1 125 ? -17.780 -3.192 8.164 1.00 96.69 125 TRP A CA 1
ATOM 951 C C . TRP A 1 125 ? -18.223 -4.106 9.315 1.00 96.69 125 TRP A C 1
ATOM 953 O O . TRP A 1 125 ? -18.816 -3.640 10.288 1.00 96.69 125 TRP A O 1
ATOM 963 N N . TRP A 1 126 ? -17.881 -5.396 9.245 1.00 94.81 126 TRP A N 1
ATOM 964 C CA . TRP A 1 126 ? -18.150 -6.357 10.316 1.00 94.81 126 TRP A CA 1
ATOM 965 C C . TRP A 1 126 ? -17.273 -6.105 11.549 1.00 94.81 126 TRP A C 1
ATOM 967 O O . TRP A 1 126 ? -17.792 -6.073 12.667 1.00 94.81 126 TRP A O 1
ATOM 977 N N . VAL A 1 127 ? -15.968 -5.867 11.354 1.00 95.25 127 VAL A N 1
ATOM 978 C CA . VAL A 1 127 ? -15.036 -5.497 12.437 1.00 95.25 127 VAL A CA 1
ATOM 979 C C . VAL A 1 127 ? -15.561 -4.276 13.189 1.00 95.25 127 VAL A C 1
ATOM 981 O O . VAL A 1 127 ? -15.656 -4.289 14.416 1.00 95.25 127 VAL A O 1
ATOM 984 N N . MET A 1 128 ? -15.957 -3.251 12.436 1.00 95.69 128 MET A N 1
ATOM 985 C CA . MET A 1 128 ? -16.526 -2.022 12.958 1.00 95.69 128 MET A CA 1
ATOM 986 C C . MET A 1 128 ? -17.784 -2.316 13.783 1.00 95.69 128 MET A C 1
ATOM 988 O O . MET A 1 128 ? -17.826 -1.977 14.960 1.00 95.69 128 MET A O 1
ATOM 992 N N . ALA A 1 129 ? -18.766 -3.036 13.234 1.00 94.38 129 ALA A N 1
ATOM 993 C CA . ALA A 1 129 ? -19.994 -3.377 13.956 1.00 94.38 129 ALA A CA 1
ATOM 994 C C . ALA A 1 129 ? -19.730 -4.126 15.278 1.00 94.38 129 ALA A C 1
ATOM 996 O O . ALA A 1 129 ? -20.337 -3.807 16.304 1.00 94.38 129 ALA A O 1
ATOM 997 N N . ARG A 1 130 ? -18.793 -5.085 15.295 1.00 92.25 130 ARG A N 1
ATOM 998 C CA . ARG A 1 130 ? -18.417 -5.802 16.528 1.00 92.25 130 ARG A CA 1
ATOM 999 C C . ARG A 1 130 ? -17.726 -4.896 17.537 1.00 92.25 130 ARG A C 1
ATOM 1001 O O . ARG A 1 130 ? -18.039 -4.960 18.724 1.00 92.25 130 ARG A O 1
ATOM 1008 N N . PHE A 1 131 ? -16.837 -4.020 17.082 1.00 93.88 131 PHE A N 1
ATOM 1009 C CA . PHE A 1 131 ? -16.200 -3.033 17.948 1.00 93.88 131 PHE A CA 1
ATOM 1010 C C . PHE A 1 131 ? -17.232 -2.081 18.576 1.00 93.88 131 PHE A C 1
ATOM 1012 O O . PHE A 1 131 ? -17.164 -1.798 19.773 1.00 93.88 131 PHE A O 1
ATOM 1019 N N . HIS A 1 132 ? -18.224 -1.637 17.794 1.00 94.44 132 HIS A N 1
ATOM 1020 C CA . HIS A 1 132 ? -19.303 -0.742 18.235 1.00 94.44 132 HIS A CA 1
ATOM 1021 C C . HIS A 1 132 ? -20.145 -1.359 19.352 1.00 94.44 132 HIS A C 1
ATOM 1023 O O . HIS A 1 132 ? -20.435 -0.689 20.342 1.00 94.44 132 HIS A O 1
ATOM 1029 N N . GLN A 1 133 ? -20.487 -2.644 19.230 1.00 92.00 133 GLN A N 1
ATOM 1030 C CA . GLN A 1 133 ? -21.251 -3.375 20.247 1.00 92.00 133 GLN A CA 1
ATOM 1031 C C . GLN A 1 133 ? -20.524 -3.430 21.596 1.00 92.00 133 GLN A C 1
ATOM 1033 O O . GLN A 1 133 ? -21.152 -3.285 22.641 1.00 92.00 133 GLN A O 1
ATOM 1038 N N . LEU A 1 134 ? -19.201 -3.606 21.574 1.00 91.44 134 LEU A N 1
ATOM 1039 C CA . LEU A 1 134 ? -18.385 -3.733 22.784 1.00 91.44 134 LEU A CA 1
ATOM 1040 C C . LEU A 1 134 ? -18.082 -2.394 23.467 1.00 91.44 134 LEU A C 1
ATOM 1042 O O . LEU A 1 134 ? -17.761 -2.380 24.651 1.00 91.44 134 LEU A O 1
ATOM 1046 N N . THR A 1 135 ? -18.157 -1.283 22.734 1.00 92.44 135 THR A N 1
ATOM 1047 C CA . THR A 1 135 ? -17.778 0.053 23.229 1.00 92.44 135 THR A CA 1
ATOM 1048 C C . THR A 1 135 ? -18.963 0.993 23.459 1.00 92.44 135 THR A C 1
ATOM 1050 O O . THR A 1 135 ? -18.755 2.079 23.990 1.00 92.44 135 THR A O 1
ATOM 1053 N N . GLN A 1 136 ? -20.193 0.597 23.096 1.00 90.56 136 GLN A N 1
ATOM 1054 C CA . GLN A 1 136 ? -21.437 1.363 23.317 1.00 90.56 136 GLN A CA 1
ATOM 1055 C C . GLN A 1 136 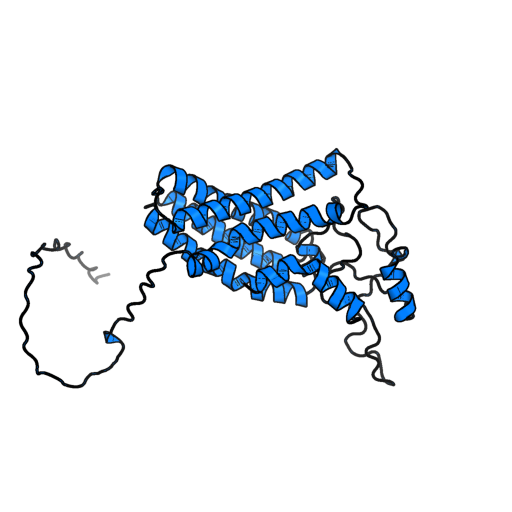? -21.324 2.843 22.910 1.00 90.56 136 GLN A C 1
ATOM 1057 O O . GLN A 1 136 ? -21.511 3.763 23.707 1.00 90.56 136 GLN A O 1
ATOM 1062 N N . MET A 1 137 ? -20.952 3.082 21.656 1.00 87.19 137 MET A N 1
ATOM 1063 C CA . MET A 1 137 ? -20.429 4.388 21.260 1.00 87.19 137 MET A CA 1
ATOM 1064 C C . MET A 1 137 ? -21.478 5.477 21.028 1.00 87.19 137 MET A C 1
ATOM 1066 O O . MET A 1 137 ? -22.574 5.194 20.540 1.00 87.19 137 MET A O 1
ATOM 1070 N N . PRO A 1 138 ? -21.105 6.755 21.244 1.00 93.25 138 PRO A N 1
ATOM 1071 C CA . PRO A 1 138 ? -21.904 7.889 20.795 1.00 93.25 138 PRO A CA 1
ATOM 1072 C C . PRO A 1 138 ? -22.072 7.914 19.269 1.00 93.25 138 PRO A C 1
ATOM 1074 O O . PRO A 1 138 ? -21.134 7.627 18.518 1.00 93.25 138 PRO A O 1
ATOM 1077 N N . LEU A 1 139 ? -23.241 8.369 18.808 1.00 94.44 139 LEU A N 1
ATOM 1078 C CA . LEU A 1 139 ? -23.613 8.410 17.387 1.00 94.44 139 LEU A CA 1
ATOM 1079 C C . LEU A 1 139 ? -22.605 9.170 16.506 1.00 94.44 139 LEU A C 1
ATOM 1081 O O . LEU A 1 139 ? -22.338 8.758 15.380 1.00 94.44 139 LEU A O 1
ATOM 1085 N N . CYS A 1 140 ? -22.003 10.251 17.014 1.00 96.12 140 CYS A N 1
ATOM 1086 C CA . CYS A 1 140 ? -21.039 11.044 16.247 1.00 96.12 140 CYS A CA 1
ATOM 1087 C C . CYS A 1 140 ? -19.799 10.235 15.829 1.00 96.12 140 CYS A C 1
ATOM 1089 O O . CYS A 1 140 ? -19.330 10.372 14.700 1.00 96.12 140 CYS A O 1
ATOM 1091 N N . PHE A 1 141 ? -19.297 9.352 16.697 1.00 95.25 141 PHE A N 1
ATOM 1092 C CA . PHE A 1 141 ? -18.147 8.500 16.392 1.00 95.25 141 PHE A CA 1
ATOM 1093 C C . PHE A 1 141 ? -18.514 7.357 15.447 1.00 95.25 141 PHE A C 1
ATOM 1095 O O . PHE A 1 141 ? -17.729 7.030 14.558 1.00 95.25 141 PHE A O 1
ATOM 1102 N N . VAL A 1 142 ? -19.724 6.806 15.584 1.00 94.69 142 VAL A N 1
ATOM 1103 C CA . VAL A 1 142 ? -20.274 5.812 14.649 1.00 94.69 142 VAL A CA 1
ATOM 1104 C C . VAL A 1 142 ? -20.343 6.394 13.234 1.00 94.69 142 VAL A C 1
ATOM 1106 O O . VAL A 1 142 ? -19.875 5.765 12.281 1.00 94.69 142 VAL A O 1
ATOM 1109 N N . MET A 1 143 ? -20.857 7.622 13.093 1.00 96.94 143 MET A N 1
ATOM 1110 C CA . MET A 1 143 ? -20.905 8.327 11.809 1.00 96.94 143 MET A CA 1
ATOM 1111 C C . MET A 1 143 ? -19.504 8.607 11.260 1.00 96.94 143 MET A C 1
ATOM 1113 O O . MET A 1 143 ? -19.255 8.339 10.089 1.00 96.94 143 MET A O 1
ATOM 1117 N N . LEU A 1 144 ? -18.573 9.091 12.090 1.00 97.06 144 LEU A N 1
ATOM 1118 C CA . LEU A 1 144 ? -17.200 9.380 11.666 1.00 97.06 144 LEU A CA 1
ATOM 1119 C C . LEU A 1 144 ? -16.468 8.123 11.165 1.00 97.06 144 LEU A C 1
ATOM 1121 O O . LEU A 1 144 ? -15.829 8.163 10.111 1.00 97.06 144 LEU A O 1
ATOM 1125 N N . GLN A 1 145 ? -16.582 6.993 11.871 1.00 95.94 145 GLN A N 1
ATOM 1126 C CA . GLN A 1 145 ? -15.991 5.726 11.423 1.00 95.94 145 GLN A CA 1
ATOM 1127 C C . GLN A 1 145 ? -16.617 5.213 10.126 1.00 95.94 145 GLN A C 1
ATOM 1129 O O . GLN A 1 145 ? -15.891 4.777 9.233 1.00 95.94 145 GLN A O 1
ATOM 1134 N N . SER A 1 146 ? -17.940 5.313 9.998 1.00 97.19 146 SER A N 1
ATOM 1135 C CA . SER A 1 146 ? -18.655 4.875 8.795 1.00 97.19 146 SER A CA 1
ATOM 1136 C C . SER A 1 146 ? -18.294 5.736 7.583 1.00 97.19 146 SER A C 1
ATOM 1138 O O . SER A 1 146 ? -18.004 5.210 6.513 1.00 97.19 146 SER A O 1
ATOM 1140 N N . LEU A 1 147 ? -18.253 7.063 7.753 1.00 97.88 147 LEU A N 1
ATOM 1141 C CA . LEU A 1 147 ? -17.886 8.003 6.693 1.00 97.88 147 LEU A CA 1
ATOM 1142 C C . LEU A 1 147 ? -16.425 7.856 6.279 1.00 97.88 147 LEU A C 1
ATOM 1144 O O . LEU A 1 147 ? -16.134 7.897 5.087 1.00 97.88 147 LEU A O 1
ATOM 1148 N N . SER A 1 148 ? -15.508 7.659 7.228 1.00 97.94 148 SER A N 1
ATOM 1149 C CA . SER A 1 148 ? -14.098 7.413 6.904 1.00 97.94 148 SER A CA 1
ATOM 1150 C C . SER A 1 148 ? -13.911 6.093 6.148 1.00 97.94 148 SER A C 1
ATOM 1152 O O . SER A 1 148 ? -13.228 6.084 5.128 1.00 97.94 148 SER A O 1
ATOM 1154 N N . LEU A 1 149 ? -14.583 5.007 6.547 1.00 97.12 149 LEU A N 1
ATOM 1155 C CA . LEU A 1 149 ? -14.522 3.738 5.811 1.00 97.12 149 LEU A CA 1
ATOM 1156 C C . LEU A 1 149 ? -15.146 3.844 4.409 1.00 97.12 149 LEU A C 1
ATOM 1158 O O . LEU A 1 149 ? -14.561 3.363 3.440 1.00 97.12 149 LEU A O 1
ATOM 1162 N N . LEU A 1 150 ? -16.293 4.516 4.280 1.00 97.56 150 LEU A N 1
ATOM 1163 C CA . LEU A 1 150 ? -16.934 4.759 2.985 1.00 97.56 150 LEU A CA 1
ATOM 1164 C C . LEU A 1 150 ? -16.043 5.610 2.072 1.00 97.56 150 LEU A C 1
ATOM 1166 O O . LEU A 1 150 ? -15.845 5.271 0.908 1.00 97.56 150 LEU A O 1
ATOM 1170 N N . THR A 1 151 ? -15.465 6.686 2.612 1.00 97.44 151 THR A N 1
ATOM 1171 C CA . THR A 1 151 ? -14.535 7.559 1.881 1.00 97.44 151 THR A CA 1
ATOM 1172 C C . THR A 1 151 ? -13.322 6.769 1.408 1.00 97.44 151 THR A C 1
ATOM 1174 O O . THR A 1 151 ? -12.942 6.891 0.245 1.00 97.44 151 THR A O 1
ATOM 1177 N N . PHE A 1 152 ? -12.756 5.916 2.271 1.00 96.31 152 PHE A N 1
ATOM 1178 C CA . PHE A 1 152 ? -11.679 5.006 1.894 1.00 96.31 152 PHE A CA 1
ATOM 1179 C C . PHE A 1 152 ? -12.097 4.110 0.722 1.00 96.31 152 PHE A C 1
ATOM 1181 O O . PHE A 1 152 ? -11.392 4.075 -0.276 1.00 96.31 152 PHE A O 1
ATOM 1188 N N . GLN A 1 153 ? -13.247 3.432 0.799 1.00 95.69 153 GLN A N 1
ATOM 1189 C CA . GLN A 1 153 ? -13.699 2.500 -0.244 1.00 95.69 153 GLN A CA 1
ATOM 1190 C C . GLN A 1 153 ? -13.943 3.193 -1.589 1.00 95.69 153 GLN A C 1
ATOM 1192 O O . GLN A 1 153 ? -13.518 2.682 -2.624 1.00 95.69 153 GLN A O 1
ATOM 1197 N N . VAL A 1 154 ? -14.567 4.375 -1.579 1.00 95.69 154 VAL A N 1
ATOM 1198 C CA . VAL A 1 15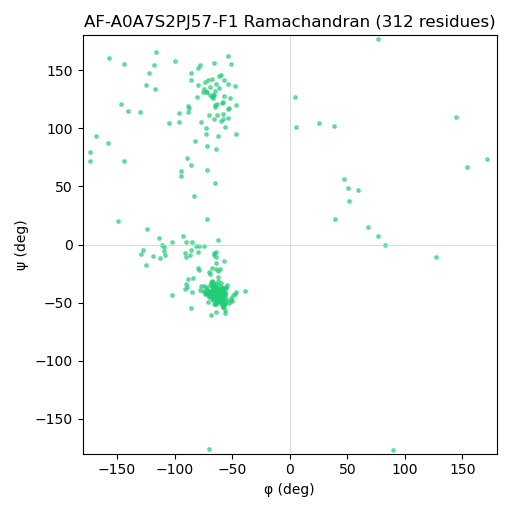4 ? -14.778 5.179 -2.793 1.00 95.69 154 VAL A CA 1
ATOM 1199 C C . VAL A 1 154 ? -13.441 5.623 -3.384 1.00 95.69 154 VAL A C 1
ATOM 1201 O O . VAL A 1 154 ? -13.210 5.441 -4.576 1.00 95.69 154 VAL A O 1
ATOM 1204 N N . CYS A 1 155 ? -12.533 6.160 -2.567 1.00 95.31 155 CYS A N 1
ATOM 1205 C CA . CYS A 1 155 ? -11.228 6.616 -3.043 1.00 95.31 155 CYS A CA 1
ATOM 1206 C C . CYS A 1 155 ? -10.341 5.456 -3.509 1.00 95.31 155 CYS A C 1
ATOM 1208 O O . CYS A 1 155 ? -9.620 5.609 -4.484 1.00 95.31 155 CYS A O 1
ATOM 1210 N N . TRP A 1 156 ? -10.420 4.293 -2.863 1.00 91.88 156 TRP A N 1
ATOM 1211 C CA . TRP A 1 156 ? -9.703 3.082 -3.258 1.00 91.88 156 TRP A CA 1
ATOM 1212 C C . TRP A 1 156 ? -10.217 2.520 -4.590 1.00 91.88 156 TRP A C 1
ATOM 1214 O O . TRP A 1 156 ? -9.427 2.138 -5.451 1.00 91.88 156 TRP A O 1
ATOM 1224 N N . ALA A 1 157 ? -11.535 2.549 -4.810 1.00 92.19 157 ALA A N 1
ATOM 1225 C CA . ALA A 1 157 ? -12.113 2.228 -6.110 1.00 92.19 157 ALA A CA 1
ATOM 1226 C C . ALA A 1 157 ? -11.673 3.238 -7.182 1.00 92.19 157 ALA A C 1
ATOM 1228 O O . ALA A 1 157 ? -11.306 2.838 -8.278 1.00 92.19 157 ALA A O 1
ATOM 1229 N N . LEU A 1 158 ? -11.646 4.539 -6.880 1.00 92.06 158 LEU A N 1
ATOM 1230 C CA . LEU A 1 158 ? -11.155 5.555 -7.819 1.00 92.06 158 LEU A CA 1
ATOM 1231 C C . LEU A 1 158 ? -9.651 5.431 -8.097 1.00 92.06 158 LEU A C 1
ATOM 1233 O O . LEU A 1 158 ? -9.243 5.628 -9.236 1.00 92.06 158 LEU A O 1
ATOM 1237 N N . PHE A 1 159 ? -8.846 5.055 -7.102 1.00 88.31 159 PHE A N 1
ATOM 1238 C CA . PHE A 1 159 ? -7.422 4.749 -7.254 1.00 88.31 159 PHE A CA 1
ATOM 1239 C C . PHE A 1 159 ? -7.199 3.608 -8.253 1.00 88.31 159 PHE A C 1
ATOM 1241 O O . PHE A 1 159 ? -6.293 3.682 -9.076 1.00 88.31 159 PHE A O 1
ATOM 1248 N N . ALA A 1 160 ? -8.062 2.586 -8.240 1.00 86.62 160 ALA A N 1
ATOM 1249 C CA . ALA A 1 160 ? -8.016 1.499 -9.214 1.00 86.62 160 ALA A CA 1
ATOM 1250 C C . ALA A 1 160 ? -8.099 1.996 -10.661 1.00 86.62 160 ALA A C 1
ATOM 1252 O O . ALA A 1 160 ? -7.367 1.508 -11.519 1.00 86.62 160 ALA A O 1
ATOM 1253 N N . PHE A 1 161 ? -8.987 2.962 -10.910 1.00 84.00 161 PHE A N 1
ATOM 1254 C CA . PHE A 1 161 ? -9.176 3.582 -12.221 1.00 84.00 161 PHE A CA 1
ATOM 1255 C C . PHE A 1 161 ? -8.082 4.609 -12.538 1.00 84.00 161 PHE A C 1
ATOM 1257 O O . PHE A 1 161 ? -7.632 4.708 -13.676 1.00 84.00 161 PHE A O 1
ATOM 1264 N N . GLY A 1 162 ? -7.662 5.379 -11.535 1.00 79.88 162 GLY A N 1
ATOM 1265 C CA . GLY A 1 162 ? -6.648 6.423 -11.621 1.00 79.88 162 GLY A CA 1
ATOM 1266 C C . GLY A 1 162 ? -5.261 5.924 -11.244 1.00 79.88 162 GLY A C 1
ATOM 1267 O O . GLY A 1 162 ? -4.666 6.459 -10.310 1.00 79.88 162 GLY A O 1
ATOM 1268 N N . GLN A 1 163 ? -4.745 4.912 -11.948 1.00 74.12 163 GLN A N 1
ATOM 1269 C CA . GLN A 1 163 ? -3.341 4.513 -11.801 1.00 74.12 163 GLN A CA 1
ATOM 1270 C C . GLN A 1 163 ? -2.422 5.691 -12.166 1.00 74.12 163 GLN A C 1
ATOM 1272 O O . GLN A 1 163 ? -2.746 6.472 -13.070 1.00 74.12 163 GLN A O 1
ATOM 1277 N N . ASP A 1 164 ? -1.279 5.804 -11.482 1.00 70.94 164 ASP A N 1
ATOM 1278 C CA . ASP A 1 164 ? -0.361 6.956 -11.588 1.00 70.94 164 ASP A CA 1
ATOM 1279 C C . ASP A 1 164 ? 0.062 7.230 -13.040 1.00 70.94 164 ASP A C 1
ATOM 1281 O O . ASP A 1 164 ? 0.121 8.367 -13.502 1.00 70.94 164 ASP A O 1
ATOM 1285 N N . CYS A 1 165 ? 0.199 6.152 -13.809 1.00 71.31 165 CYS A N 1
ATOM 1286 C CA . CYS A 1 165 ? 0.611 6.160 -15.207 1.00 71.31 165 CYS A CA 1
ATOM 1287 C C . CYS A 1 165 ? -0.419 6.763 -16.169 1.00 71.31 165 CYS A C 1
ATOM 1289 O O . CYS A 1 165 ? -0.062 7.193 -17.261 1.00 71.31 165 CYS A O 1
ATOM 1291 N N . SER A 1 166 ? -1.707 6.734 -15.813 1.00 77.06 166 SER A N 1
ATOM 1292 C CA . SER A 1 166 ? -2.793 7.223 -16.675 1.00 77.06 166 SER A CA 1
ATOM 1293 C C . SER A 1 166 ? -3.282 8.599 -16.240 1.00 77.06 166 SER A C 1
ATOM 1295 O O . SER A 1 166 ? -3.503 9.474 -17.072 1.00 77.06 166 SER A O 1
ATOM 1297 N N . PHE A 1 167 ? -3.450 8.797 -14.930 1.00 84.12 167 PHE A N 1
ATOM 1298 C CA . PHE A 1 167 ? -4.003 10.022 -14.364 1.00 84.12 167 PHE A CA 1
ATOM 1299 C C . PHE A 1 167 ? -3.322 10.370 -13.037 1.00 84.12 167 PHE A C 1
ATOM 1301 O O . PHE A 1 167 ? -3.951 10.304 -11.982 1.00 84.12 167 PHE A O 1
ATOM 1308 N N . GLN A 1 168 ? -2.061 10.807 -13.092 1.00 83.38 168 GLN A N 1
ATOM 1309 C CA . GLN A 1 168 ? -1.261 11.188 -11.917 1.00 83.38 168 GLN A CA 1
ATOM 1310 C C . GLN A 1 168 ? -2.004 12.123 -10.943 1.00 83.38 168 GLN A C 1
ATOM 1312 O O . GLN A 1 168 ? -1.984 11.925 -9.731 1.00 83.38 168 GLN A O 1
ATOM 1317 N N . GLY A 1 169 ? -2.732 13.124 -11.451 1.00 86.88 169 GLY A N 1
ATOM 1318 C CA . GLY A 1 169 ? -3.516 14.027 -10.598 1.00 86.88 169 GLY A CA 1
ATOM 1319 C C . GLY A 1 169 ? -4.614 13.311 -9.798 1.00 86.88 169 GLY A C 1
ATOM 1320 O O . GLY A 1 169 ? -4.792 13.579 -8.607 1.00 86.88 169 GLY A O 1
ATOM 1321 N N . LEU A 1 170 ? -5.324 12.369 -10.429 1.00 88.50 170 LEU A N 1
ATOM 1322 C CA . LEU A 1 170 ? -6.333 11.543 -9.761 1.00 88.50 170 LEU A CA 1
ATOM 1323 C C . LEU A 1 170 ? -5.673 10.559 -8.790 1.00 88.50 170 LEU A C 1
ATOM 1325 O O . LEU A 1 170 ? -6.160 10.408 -7.670 1.00 88.50 170 LEU A O 1
ATOM 1329 N N . HIS A 1 171 ? -4.554 9.950 -9.187 1.00 87.75 171 HIS A N 1
ATOM 1330 C CA . HIS A 1 171 ? -3.769 9.039 -8.360 1.00 87.75 171 HIS A CA 1
ATOM 1331 C C . HIS A 1 171 ? -3.343 9.699 -7.050 1.00 87.75 171 HIS A C 1
ATOM 1333 O O . HIS A 1 171 ? -3.706 9.241 -5.971 1.00 87.75 171 HIS A O 1
ATOM 1339 N N . LEU A 1 172 ? -2.650 10.837 -7.132 1.00 86.81 172 LEU A N 1
ATOM 1340 C CA . LEU A 1 172 ? -2.183 11.569 -5.958 1.00 86.81 172 LEU A CA 1
ATOM 1341 C C . LEU A 1 172 ? -3.355 11.996 -5.070 1.00 86.81 172 LEU A C 1
ATOM 1343 O O . LEU A 1 172 ? -3.326 11.777 -3.860 1.00 86.81 172 LEU A O 1
ATOM 1347 N N . THR A 1 173 ? -4.411 12.560 -5.664 1.00 90.94 173 THR A N 1
ATOM 1348 C CA . THR A 1 173 ? -5.581 13.034 -4.908 1.00 90.94 173 THR A CA 1
ATOM 1349 C C . THR A 1 173 ? -6.272 11.890 -4.166 1.00 90.94 173 THR A C 1
ATOM 1351 O O . THR A 1 173 ? -6.545 12.000 -2.971 1.00 90.94 173 THR A O 1
ATOM 1354 N N . THR A 1 174 ? -6.533 10.773 -4.848 1.00 92.19 174 THR A N 1
ATOM 1355 C CA . THR A 1 174 ? -7.183 9.604 -4.239 1.00 92.19 174 THR A CA 1
ATOM 1356 C C . THR A 1 174 ? -6.294 8.951 -3.187 1.00 92.19 174 THR A C 1
ATOM 1358 O O . THR A 1 174 ? -6.805 8.608 -2.121 1.00 92.19 174 THR A O 1
ATOM 1361 N N . THR A 1 175 ? -4.980 8.878 -3.419 1.00 89.69 175 THR A N 1
ATOM 1362 C CA . THR A 1 175 ? -3.991 8.381 -2.453 1.00 89.69 175 THR A CA 1
ATOM 1363 C C . THR A 1 175 ? -3.995 9.179 -1.159 1.00 89.69 175 THR A C 1
ATOM 1365 O O . THR A 1 175 ? -4.103 8.588 -0.083 1.00 89.69 175 THR A O 1
ATOM 1368 N N . TRP A 1 176 ? -3.969 10.511 -1.234 1.00 91.00 176 TRP A N 1
ATOM 1369 C CA . TRP A 1 176 ? -4.056 11.371 -0.050 1.00 91.00 176 TRP A CA 1
ATOM 1370 C C . TRP A 1 176 ? -5.380 11.208 0.701 1.00 91.00 176 TRP A C 1
ATOM 1372 O O . TRP A 1 176 ? -5.392 11.117 1.934 1.00 91.00 176 TRP A O 1
ATOM 1382 N N . LEU A 1 177 ? -6.497 11.152 -0.029 1.00 94.50 177 LEU A N 1
ATOM 1383 C CA . LEU A 1 177 ? -7.824 11.028 0.568 1.00 94.50 177 LEU A CA 1
ATOM 1384 C C . LEU A 1 177 ? -8.016 9.680 1.265 1.00 94.50 177 LEU A C 1
ATOM 1386 O O . LEU A 1 177 ? -8.443 9.664 2.422 1.00 94.50 177 LEU A O 1
ATOM 1390 N N . PHE A 1 178 ? -7.673 8.558 0.621 1.00 93.44 178 PHE A N 1
ATOM 1391 C CA . PHE A 1 178 ? -7.837 7.253 1.259 1.00 93.44 178 PHE A CA 1
ATOM 1392 C C . PHE A 1 178 ? -6.853 7.064 2.421 1.00 93.44 178 PHE A C 1
ATOM 1394 O O . PHE A 1 178 ? -7.252 6.487 3.431 1.00 93.44 178 PHE A O 1
ATOM 1401 N N . HIS A 1 179 ? -5.618 7.589 2.350 1.00 93.25 179 HIS A N 1
ATOM 1402 C CA . HIS A 1 179 ? -4.685 7.576 3.488 1.00 93.25 179 HIS A CA 1
ATOM 1403 C C . HIS A 1 179 ? -5.263 8.336 4.681 1.00 93.25 179 HIS A C 1
ATOM 1405 O O . HIS A 1 179 ? -5.288 7.826 5.799 1.00 93.25 179 HIS A O 1
ATOM 1411 N N . THR A 1 180 ? -5.765 9.550 4.445 1.00 95.44 180 THR A N 1
ATOM 1412 C CA . THR A 1 180 ? -6.357 10.381 5.500 1.00 95.44 180 THR A CA 1
ATOM 1413 C C . THR A 1 180 ? -7.563 9.682 6.120 1.00 95.44 180 THR A C 1
ATOM 1415 O O . THR A 1 180 ? -7.673 9.598 7.343 1.00 95.44 180 THR A O 1
ATOM 1418 N N . ALA A 1 181 ? -8.438 9.122 5.284 1.00 97.00 181 ALA A N 1
ATOM 1419 C CA . ALA A 1 181 ? -9.596 8.362 5.727 1.00 97.00 181 ALA A CA 1
ATOM 1420 C C . ALA A 1 181 ? -9.193 7.138 6.569 1.00 97.00 181 ALA A C 1
ATOM 1422 O O . ALA A 1 181 ? -9.765 6.919 7.636 1.00 97.00 181 ALA A O 1
ATOM 1423 N N . LEU A 1 182 ? -8.166 6.392 6.150 1.00 95.56 182 LEU A N 1
ATOM 1424 C CA . LEU A 1 182 ? -7.620 5.249 6.884 1.00 95.56 182 LEU A CA 1
ATOM 1425 C C . LEU A 1 182 ? -7.037 5.674 8.237 1.00 95.56 182 LEU A C 1
ATOM 1427 O O . LEU A 1 182 ? -7.316 5.028 9.250 1.00 95.56 182 LEU A O 1
ATOM 1431 N N . CYS A 1 183 ? -6.276 6.769 8.285 1.00 97.19 183 CYS A N 1
ATOM 1432 C CA . CYS A 1 183 ? -5.725 7.311 9.524 1.00 97.19 183 CYS A CA 1
ATOM 1433 C C . CYS A 1 183 ? -6.830 7.726 10.498 1.00 97.19 183 CYS A C 1
ATOM 1435 O O . CYS A 1 183 ? -6.789 7.344 11.665 1.00 97.19 183 CYS A O 1
ATOM 1437 N N . VAL A 1 184 ? -7.852 8.448 10.027 1.00 97.88 184 VAL A N 1
ATOM 1438 C CA . VAL A 1 184 ? -9.014 8.816 10.849 1.00 97.88 184 VAL A CA 1
ATOM 1439 C C . VAL A 1 184 ? -9.726 7.559 11.355 1.00 97.88 184 VAL A C 1
ATOM 1441 O O . VAL A 1 184 ? -9.964 7.433 12.557 1.00 97.88 184 VAL A O 1
ATOM 1444 N N . HIS A 1 185 ? -10.000 6.594 10.475 1.00 97.50 185 HIS A N 1
ATOM 1445 C CA . HIS A 1 185 ? -10.662 5.340 10.830 1.00 97.50 185 HIS A CA 1
ATOM 1446 C C . HIS A 1 185 ? -9.900 4.579 11.929 1.00 97.50 185 HIS A C 1
ATOM 1448 O O . HIS A 1 185 ? -10.472 4.233 12.960 1.00 97.50 185 HIS A O 1
ATOM 1454 N N . ASN A 1 186 ? -8.587 4.396 11.780 1.00 97.94 186 ASN A N 1
ATOM 1455 C CA . ASN A 1 186 ? -7.776 3.675 12.764 1.00 97.94 186 ASN A CA 1
ATOM 1456 C C . ASN A 1 186 ? -7.575 4.467 14.065 1.00 97.94 186 ASN A C 1
ATOM 1458 O O . ASN A 1 186 ? -7.656 3.899 15.154 1.00 97.94 186 ASN A O 1
ATOM 1462 N N . TYR A 1 187 ? -7.391 5.786 13.984 1.00 97.75 187 TYR A N 1
ATOM 1463 C CA . TYR A 1 187 ? -7.249 6.635 15.168 1.00 97.75 187 TYR A CA 1
ATOM 1464 C C . TYR A 1 187 ? -8.505 6.613 16.043 1.00 97.75 187 TYR A C 1
ATOM 1466 O O . TYR A 1 187 ? -8.406 6.538 17.270 1.00 97.75 187 TYR A O 1
ATOM 1474 N N . THR A 1 188 ? -9.693 6.609 15.431 1.00 96.81 188 THR A N 1
ATOM 1475 C CA . THR A 1 188 ? -10.941 6.502 16.196 1.00 96.81 188 THR A CA 1
ATOM 1476 C C . THR A 1 188 ? -11.028 5.200 16.999 1.00 96.81 188 THR A C 1
ATOM 1478 O O . THR A 1 188 ? -11.420 5.277 18.161 1.00 96.81 188 THR A O 1
ATOM 1481 N N . TYR A 1 189 ? -10.590 4.042 16.477 1.00 97.06 189 TYR A N 1
ATOM 1482 C CA . TYR A 1 189 ? -10.560 2.796 17.267 1.00 97.06 189 TYR A CA 1
ATOM 1483 C C . TYR A 1 189 ? -9.737 2.945 18.549 1.00 97.06 189 TYR A C 1
ATOM 1485 O O . TYR A 1 189 ? -10.185 2.532 19.617 1.00 97.06 189 TYR A O 1
ATOM 1493 N N . ILE A 1 190 ? -8.562 3.573 18.463 1.00 97.00 190 ILE A N 1
ATOM 1494 C CA . ILE A 1 190 ? -7.680 3.781 19.619 1.00 97.00 190 ILE A CA 1
ATOM 1495 C C . ILE A 1 190 ? -8.356 4.691 20.646 1.00 97.00 190 ILE A C 1
ATOM 1497 O O . ILE A 1 190 ? -8.466 4.328 21.815 1.00 97.00 190 ILE A O 1
ATOM 1501 N N . VAL A 1 191 ? -8.861 5.852 20.214 1.00 96.44 191 VAL A N 1
ATOM 1502 C CA . VAL A 1 191 ? -9.528 6.813 21.109 1.00 96.44 191 VAL A CA 1
ATOM 1503 C C . VAL A 1 191 ? -10.716 6.170 21.823 1.00 96.44 191 VAL A C 1
ATOM 1505 O O . VAL A 1 191 ? -10.892 6.353 23.028 1.00 96.44 191 VAL A O 1
ATOM 1508 N N . LEU A 1 192 ? -11.524 5.407 21.090 1.00 94.69 192 LEU A N 1
ATOM 1509 C CA . LEU A 1 192 ? -12.724 4.768 21.616 1.00 94.69 192 LEU A CA 1
ATOM 1510 C C . LEU A 1 192 ? -12.388 3.625 22.569 1.00 94.69 192 LEU A C 1
ATOM 1512 O O . LEU A 1 192 ? -13.000 3.532 23.631 1.00 94.69 192 LEU A O 1
ATOM 1516 N N . ALA A 1 193 ? -11.377 2.815 22.259 1.00 94.94 193 ALA A N 1
ATOM 1517 C CA . ALA A 1 193 ? -10.906 1.781 23.169 1.00 94.94 193 ALA A CA 1
ATOM 1518 C C . ALA A 1 193 ? -10.334 2.372 24.464 1.00 94.94 193 ALA A C 1
ATOM 1520 O O . ALA A 1 193 ? -10.616 1.858 25.541 1.00 94.94 193 ALA A O 1
ATOM 1521 N N . CYS A 1 194 ? -9.595 3.483 24.392 1.00 94.62 194 C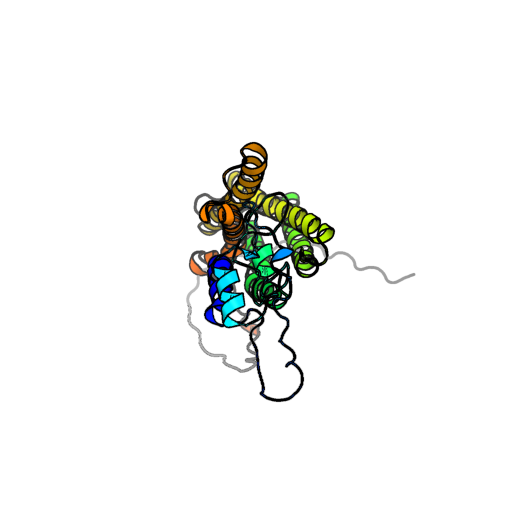YS A N 1
ATOM 1522 C CA . CYS A 1 194 ? -9.077 4.156 25.583 1.00 94.62 194 CYS A CA 1
ATOM 1523 C C . CYS A 1 194 ? -10.179 4.771 26.460 1.00 94.62 194 CYS A C 1
ATOM 1525 O O . CYS A 1 194 ? -10.006 4.849 27.673 1.00 94.62 194 CYS A O 1
ATOM 1527 N N . ARG A 1 195 ? -11.288 5.241 25.871 1.00 94.94 195 ARG A N 1
ATOM 1528 C CA . ARG A 1 195 ? -12.369 5.921 26.610 1.00 94.94 195 ARG A CA 1
ATOM 1529 C C . ARG A 1 195 ? -13.471 4.990 27.102 1.00 94.94 195 ARG A C 1
ATOM 1531 O O . ARG A 1 195 ? -14.000 5.213 28.186 1.00 94.94 195 ARG A O 1
ATOM 1538 N N . TYR A 1 196 ? -13.831 3.997 26.298 1.00 93.31 196 TYR A N 1
ATOM 1539 C CA . TYR A 1 196 ? -15.012 3.154 26.506 1.00 93.31 196 TYR A CA 1
ATOM 1540 C C . TYR A 1 196 ? -14.689 1.656 26.477 1.00 93.31 196 TYR A C 1
ATOM 1542 O O . TYR A 1 196 ? -15.571 0.830 26.697 1.00 93.31 196 TYR A O 1
ATOM 1550 N N . GLY A 1 197 ? -13.444 1.281 26.177 1.00 88.12 197 GLY A N 1
ATOM 1551 C CA . GLY A 1 197 ? -13.058 -0.113 26.031 1.00 88.12 197 GLY A CA 1
ATOM 1552 C C . GLY A 1 197 ? -12.963 -0.850 27.362 1.00 88.12 197 GLY A C 1
ATOM 1553 O O . GLY A 1 197 ? -12.430 -0.353 28.352 1.00 88.12 197 GLY A O 1
ATOM 1554 N N . THR A 1 198 ? -13.428 -2.095 27.369 1.00 85.75 198 THR A N 1
ATOM 1555 C CA . THR A 1 198 ? -13.190 -3.026 28.473 1.00 85.75 198 THR A CA 1
ATOM 1556 C C . THR A 1 198 ? -11.791 -3.632 28.350 1.00 85.75 198 THR A C 1
ATOM 1558 O O . THR A 1 198 ? -11.480 -4.251 27.332 1.00 85.75 198 THR A O 1
ATOM 1561 N N . SER A 1 199 ? -10.971 -3.552 29.400 1.00 78.50 199 SER A N 1
ATOM 1562 C CA . SER A 1 199 ? -9.578 -4.042 29.398 1.00 78.50 199 SER A CA 1
ATOM 1563 C C . SER A 1 199 ? -9.412 -5.557 29.204 1.00 78.50 199 SER A C 1
ATOM 1565 O O . SER A 1 199 ? -8.298 -6.022 28.985 1.00 78.50 199 SER A O 1
ATOM 1567 N N . LYS A 1 200 ? -10.500 -6.333 29.280 1.00 86.38 200 LYS A N 1
ATOM 1568 C CA . LYS A 1 200 ? -10.493 -7.802 29.168 1.00 86.38 200 LYS A CA 1
ATOM 1569 C C . LYS A 1 200 ? -10.950 -8.339 27.806 1.00 86.38 200 LYS A C 1
ATOM 1571 O O . LYS A 1 200 ? -11.041 -9.549 27.645 1.00 86.38 200 LYS A O 1
ATOM 1576 N N . SER A 1 201 ? -11.276 -7.479 26.838 1.00 90.19 201 SER A N 1
ATOM 1577 C CA . SER A 1 201 ? -11.783 -7.938 25.539 1.00 90.19 201 SER A CA 1
ATOM 1578 C C . SER A 1 201 ? -10.649 -8.206 24.548 1.00 90.19 201 SER A C 1
ATOM 1580 O O . SER A 1 201 ? -9.997 -7.271 24.078 1.00 90.19 201 SER A O 1
ATOM 1582 N N . ASN A 1 202 ? -10.474 -9.474 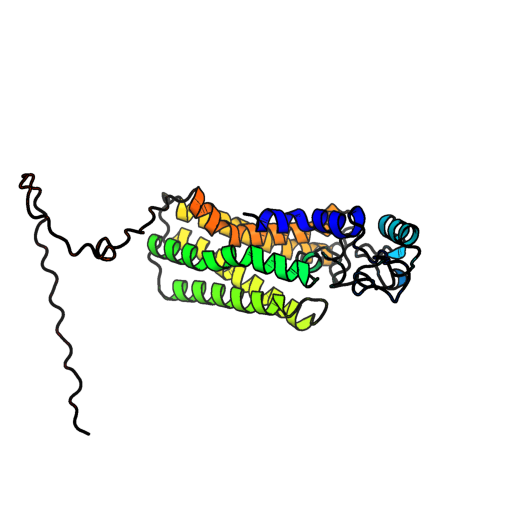24.161 1.00 90.00 202 ASN A N 1
ATOM 1583 C CA . ASN A 1 202 ? -9.527 -9.879 23.114 1.00 90.00 202 ASN A CA 1
ATOM 1584 C C . ASN A 1 202 ? -9.809 -9.169 21.780 1.00 90.00 202 ASN A C 1
ATOM 1586 O O . ASN A 1 202 ? -8.879 -8.748 21.096 1.00 90.00 202 ASN A O 1
ATOM 1590 N N . VAL A 1 203 ? -11.089 -8.970 21.443 1.00 91.12 203 VAL A N 1
ATOM 1591 C CA . VAL A 1 203 ? -11.511 -8.258 20.226 1.00 91.12 203 VAL A CA 1
ATOM 1592 C C . VAL A 1 203 ? -10.986 -6.824 20.225 1.00 91.12 203 VAL A C 1
ATOM 1594 O O . VAL A 1 203 ? -10.372 -6.404 19.245 1.00 91.12 203 VAL A O 1
ATOM 1597 N N . LEU A 1 204 ? -11.173 -6.081 21.323 1.00 93.50 204 LEU A N 1
ATOM 1598 C CA . LEU A 1 204 ? -10.674 -4.706 21.424 1.00 93.50 204 LEU A CA 1
ATOM 1599 C C . LEU A 1 204 ? -9.148 -4.660 21.329 1.00 93.50 204 LEU A C 1
ATOM 1601 O O . LEU A 1 204 ? -8.618 -3.835 20.590 1.00 93.50 204 LEU A O 1
ATOM 1605 N N . CYS A 1 205 ? -8.447 -5.571 22.010 1.00 93.75 205 CYS A N 1
ATOM 1606 C CA . CYS A 1 205 ? -6.989 -5.658 21.941 1.00 93.75 205 CYS A CA 1
ATOM 1607 C C . CYS A 1 205 ? -6.489 -5.899 20.510 1.00 93.75 205 CYS A C 1
ATOM 1609 O O . CYS A 1 205 ? -5.582 -5.199 20.067 1.00 93.75 205 CYS A O 1
ATOM 1611 N N . ILE A 1 206 ? -7.095 -6.835 19.771 1.00 94.94 206 ILE A N 1
ATOM 1612 C CA . ILE A 1 206 ? -6.719 -7.140 18.382 1.00 94.94 206 ILE A CA 1
ATOM 1613 C C . ILE A 1 206 ? -6.960 -5.928 17.476 1.00 94.94 206 ILE A C 1
ATOM 1615 O O . ILE A 1 206 ? -6.058 -5.530 16.740 1.00 94.94 206 ILE A O 1
ATOM 1619 N N . VAL A 1 207 ? -8.149 -5.316 17.546 1.00 95.94 207 VAL A N 1
ATOM 1620 C CA . VAL A 1 207 ? -8.504 -4.153 16.713 1.00 95.94 207 VAL A CA 1
ATOM 1621 C C . VAL A 1 207 ? -7.572 -2.973 16.996 1.00 95.94 207 VAL A C 1
ATOM 1623 O O . VAL A 1 207 ? -7.066 -2.353 16.065 1.00 95.94 207 VAL A O 1
ATOM 1626 N N . VAL A 1 208 ? -7.294 -2.680 18.270 1.00 96.44 208 VAL A N 1
ATOM 1627 C CA . VAL A 1 208 ? -6.413 -1.572 18.669 1.00 96.44 208 VAL A CA 1
ATOM 1628 C C . VAL A 1 208 ? -4.966 -1.839 18.280 1.00 96.44 208 VAL A C 1
ATOM 1630 O O . VAL A 1 208 ? -4.318 -0.946 17.741 1.00 96.44 208 VAL A O 1
ATOM 1633 N N . ALA A 1 209 ? -4.450 -3.049 18.510 1.00 96.44 209 ALA A N 1
ATOM 1634 C CA . ALA A 1 209 ? -3.089 -3.403 18.114 1.00 96.44 209 ALA A CA 1
ATOM 1635 C C . ALA A 1 209 ? -2.901 -3.243 16.601 1.00 96.44 209 ALA A C 1
ATOM 1637 O O . ALA A 1 209 ? -1.924 -2.649 16.149 1.00 96.44 209 ALA A O 1
ATOM 1638 N N . ALA A 1 210 ? -3.874 -3.703 15.818 1.00 96.62 210 ALA A N 1
ATOM 1639 C CA . ALA A 1 210 ? -3.841 -3.572 14.374 1.00 96.62 210 ALA A CA 1
ATOM 1640 C C . ALA A 1 210 ? -3.961 -2.106 13.913 1.00 96.62 210 ALA A C 1
ATOM 1642 O O . ALA A 1 210 ? -3.216 -1.685 13.028 1.00 96.62 210 ALA A O 1
ATOM 1643 N N . ALA A 1 211 ? -4.799 -1.299 14.575 1.00 97.44 211 ALA A N 1
ATOM 1644 C CA . ALA A 1 211 ? -4.892 0.140 14.331 1.00 97.44 211 ALA A CA 1
ATOM 1645 C C . ALA A 1 211 ? -3.578 0.879 14.643 1.00 97.44 211 ALA A C 1
ATOM 1647 O O . ALA A 1 211 ? -3.173 1.762 13.888 1.00 97.44 211 ALA A O 1
ATOM 1648 N N . VAL A 1 212 ? -2.874 0.498 15.715 1.00 97.88 212 VAL A N 1
ATOM 1649 C CA . VAL A 1 212 ? -1.544 1.035 16.048 1.00 97.88 212 VAL A CA 1
ATOM 1650 C C . VAL A 1 212 ? -0.526 0.668 14.971 1.00 97.88 212 VAL A C 1
ATOM 1652 O O . VAL A 1 212 ? 0.236 1.533 14.547 1.00 97.88 212 VAL A O 1
ATOM 1655 N N . VAL A 1 213 ? -0.532 -0.577 14.485 1.00 97.62 213 VAL A N 1
ATOM 1656 C CA . VAL A 1 213 ? 0.333 -1.002 13.371 1.00 97.62 213 VAL A CA 1
ATOM 1657 C C . VAL A 1 213 ? 0.020 -0.206 12.102 1.00 97.62 213 VAL A C 1
ATOM 1659 O O . VAL A 1 213 ? 0.944 0.274 11.448 1.00 97.62 213 VAL A O 1
ATOM 1662 N N . ALA A 1 214 ? -1.263 -0.005 11.785 1.00 97.12 214 ALA A N 1
ATOM 1663 C CA . ALA A 1 214 ? -1.691 0.770 10.625 1.00 97.12 214 ALA A CA 1
ATOM 1664 C C . ALA A 1 214 ? -1.172 2.217 10.686 1.00 97.12 214 ALA A C 1
ATOM 1666 O O . ALA A 1 214 ? -0.518 2.689 9.756 1.00 97.12 214 ALA A O 1
ATOM 1667 N N . LEU A 1 215 ? -1.401 2.906 11.809 1.00 97.62 215 LEU A N 1
ATOM 1668 C CA . LEU A 1 215 ? -0.927 4.277 12.020 1.00 97.62 215 LEU A CA 1
ATOM 1669 C C . LEU A 1 215 ? 0.600 4.367 12.093 1.00 97.62 215 LEU A C 1
ATOM 1671 O O . LEU A 1 215 ? 1.169 5.352 11.634 1.00 97.62 215 LEU A O 1
ATOM 1675 N N . GLY A 1 216 ? 1.266 3.349 12.640 1.00 97.00 216 GLY A N 1
ATOM 1676 C CA . GLY A 1 216 ? 2.722 3.238 12.630 1.00 97.00 216 GLY A CA 1
ATOM 1677 C C . GLY A 1 216 ? 3.272 3.160 11.207 1.00 97.00 216 GLY A C 1
ATOM 1678 O O . GLY A 1 216 ? 4.186 3.906 10.872 1.00 97.00 216 GLY A O 1
ATOM 1679 N N . GLY A 1 217 ? 2.666 2.335 10.347 1.00 96.00 217 GLY A N 1
ATOM 1680 C CA . GLY A 1 217 ? 2.980 2.287 8.917 1.00 96.00 217 GLY A CA 1
ATOM 1681 C C . GLY A 1 217 ? 2.788 3.643 8.232 1.00 96.00 217 GLY A C 1
ATOM 1682 O O . GLY A 1 217 ? 3.701 4.117 7.564 1.00 96.00 217 GLY A O 1
ATOM 1683 N N . ALA A 1 218 ? 1.664 4.324 8.482 1.00 94.06 218 ALA A N 1
ATOM 1684 C CA . ALA A 1 218 ? 1.403 5.663 7.942 1.00 94.06 218 ALA A CA 1
ATOM 1685 C C . ALA A 1 218 ? 2.395 6.732 8.453 1.00 94.06 218 ALA A C 1
ATOM 1687 O O . ALA A 1 218 ? 2.814 7.627 7.723 1.00 94.06 218 ALA A O 1
ATOM 1688 N N . ALA A 1 219 ? 2.805 6.658 9.720 1.00 94.69 219 ALA A N 1
ATOM 1689 C CA . ALA A 1 219 ? 3.821 7.554 10.262 1.00 94.69 219 ALA A CA 1
ATOM 1690 C C . ALA A 1 219 ? 5.198 7.288 9.634 1.00 94.69 219 ALA A C 1
ATOM 1692 O O . ALA A 1 219 ? 5.945 8.232 9.375 1.00 94.69 219 ALA A O 1
ATOM 1693 N N . LEU A 1 220 ? 5.524 6.019 9.363 1.00 92.56 220 LEU A N 1
ATOM 1694 C CA . LEU A 1 220 ? 6.748 5.633 8.667 1.00 92.56 220 LEU A CA 1
ATOM 1695 C C . LEU A 1 220 ? 6.753 6.125 7.217 1.00 92.56 220 LEU A C 1
ATOM 1697 O O . LEU A 1 220 ? 7.769 6.675 6.804 1.00 92.56 220 LEU A O 1
ATOM 1701 N N . THR A 1 221 ? 5.647 6.014 6.469 1.00 89.25 221 THR A N 1
ATOM 1702 C CA . THR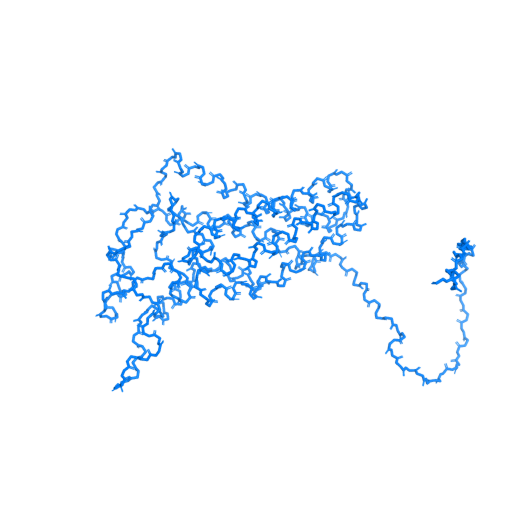 A 1 221 ? 5.571 6.534 5.089 1.00 89.25 221 THR A CA 1
ATOM 1703 C C . THR A 1 221 ? 5.808 8.046 5.051 1.00 89.25 221 THR A C 1
ATOM 1705 O O . THR A 1 221 ? 6.679 8.514 4.315 1.00 89.25 221 THR A O 1
ATOM 1708 N N . ILE A 1 222 ? 5.122 8.815 5.906 1.00 87.88 222 ILE A N 1
ATOM 1709 C CA . ILE A 1 222 ? 5.290 10.277 6.007 1.00 87.88 222 ILE A CA 1
ATOM 1710 C C . ILE A 1 222 ? 6.708 10.642 6.465 1.00 87.88 222 ILE A C 1
ATOM 1712 O O . ILE A 1 222 ? 7.364 11.507 5.881 1.00 87.88 222 ILE A O 1
ATOM 1716 N N . GLY A 1 223 ? 7.203 9.989 7.520 1.00 87.38 223 GLY A N 1
ATOM 1717 C CA . GLY A 1 223 ? 8.537 10.241 8.063 1.00 87.38 223 GLY A CA 1
ATOM 1718 C C . GLY A 1 223 ? 9.636 9.960 7.041 1.00 87.38 223 GLY A C 1
ATOM 1719 O O . GLY A 1 223 ? 10.602 10.721 6.943 1.00 87.38 223 GLY A O 1
ATOM 1720 N N . TRP A 1 224 ? 9.459 8.912 6.238 1.00 84.75 224 TRP A N 1
ATOM 1721 C CA . TRP A 1 224 ? 10.379 8.541 5.174 1.00 84.75 224 TRP A CA 1
ATOM 1722 C C . TRP A 1 224 ? 10.402 9.573 4.043 1.00 84.75 224 TRP A C 1
ATOM 1724 O O . TRP A 1 224 ? 11.483 10.048 3.690 1.00 84.75 224 TRP A O 1
ATOM 1734 N N . GLN A 1 225 ? 9.233 10.018 3.564 1.00 82.31 225 GLN A N 1
ATOM 1735 C CA . GLN A 1 225 ? 9.126 11.101 2.572 1.00 82.31 225 GLN A CA 1
ATOM 1736 C C . GLN A 1 225 ? 9.840 12.377 3.039 1.00 82.31 225 GLN A C 1
ATOM 1738 O O . GLN A 1 225 ? 10.639 12.959 2.303 1.00 82.31 225 GLN A O 1
ATOM 1743 N N . ILE A 1 226 ? 9.612 12.790 4.292 1.00 83.19 226 ILE A N 1
ATOM 1744 C CA . ILE A 1 226 ? 10.253 13.979 4.872 1.00 83.19 226 ILE A CA 1
ATOM 1745 C C . ILE A 1 226 ? 11.771 13.794 4.982 1.00 83.19 226 ILE A C 1
ATOM 1747 O O . ILE A 1 226 ? 12.526 14.724 4.692 1.00 83.19 226 ILE A O 1
ATOM 1751 N N . SER A 1 227 ? 12.231 12.624 5.438 1.00 81.56 227 SER A N 1
ATOM 1752 C CA . SER A 1 227 ? 13.661 12.341 5.599 1.00 81.56 227 SER A CA 1
ATOM 1753 C C . SER A 1 227 ? 14.394 12.430 4.267 1.00 81.56 227 SER A C 1
ATOM 1755 O O . SER A 1 227 ? 15.465 13.029 4.191 1.00 81.56 227 SER A O 1
ATOM 1757 N N . GLN A 1 228 ? 13.799 11.884 3.215 1.00 75.38 228 GLN A N 1
ATOM 1758 C CA . GLN A 1 228 ? 14.413 11.789 1.896 1.00 75.38 228 GLN A CA 1
ATOM 1759 C C . GLN A 1 228 ? 14.458 13.143 1.197 1.00 75.38 228 GLN A C 1
ATOM 1761 O O . GLN A 1 228 ? 15.522 13.546 0.732 1.00 75.38 228 GLN A O 1
ATOM 1766 N N . PHE A 1 229 ? 13.385 13.930 1.316 1.00 70.75 229 PHE A N 1
ATOM 1767 C CA . PHE A 1 229 ? 13.379 15.328 0.884 1.00 70.75 229 PHE A CA 1
ATOM 1768 C C . PHE A 1 229 ? 14.465 16.177 1.569 1.00 70.75 229 PHE A C 1
ATOM 1770 O O . PHE A 1 229 ? 15.050 17.062 0.953 1.00 70.75 229 PHE A O 1
ATOM 1777 N N . LYS A 1 230 ? 14.740 15.935 2.860 1.00 72.12 230 LYS A N 1
ATOM 1778 C CA . LYS A 1 230 ? 15.655 16.778 3.650 1.00 72.12 230 LYS A CA 1
ATOM 1779 C C . LYS A 1 230 ? 17.113 16.339 3.627 1.00 72.12 230 LYS A C 1
ATOM 1781 O O . LYS A 1 230 ? 17.988 17.182 3.799 1.00 72.12 230 LYS A O 1
ATOM 1786 N N . ARG A 1 231 ? 17.379 15.035 3.557 1.00 68.31 231 ARG A N 1
ATOM 1787 C CA . ARG A 1 231 ? 18.713 14.475 3.817 1.00 68.31 231 ARG A CA 1
ATOM 1788 C C . ARG A 1 231 ? 19.377 13.877 2.583 1.00 68.31 231 ARG A C 1
ATOM 1790 O O . ARG A 1 231 ? 20.561 13.581 2.689 1.00 68.31 231 ARG A O 1
ATOM 1797 N N . GLY A 1 232 ? 18.649 13.692 1.475 1.00 66.38 232 GLY A N 1
ATOM 1798 C CA . GLY A 1 232 ? 19.196 13.136 0.232 1.00 66.38 232 GLY A CA 1
ATOM 1799 C C . GLY A 1 232 ? 19.962 11.840 0.478 1.00 66.38 232 GLY A C 1
ATOM 1800 O O . GLY A 1 232 ? 21.128 11.733 0.103 1.00 66.38 232 GLY A O 1
ATOM 1801 N N . TRP A 1 233 ? 19.359 10.904 1.223 1.00 65.50 233 TRP A N 1
ATOM 1802 C CA . TRP A 1 233 ? 20.024 9.633 1.503 1.00 65.50 233 TRP A CA 1
ATOM 1803 C C . TRP A 1 233 ? 20.365 8.960 0.175 1.00 65.50 233 TRP A C 1
ATOM 1805 O O . TRP A 1 233 ? 19.563 9.049 -0.753 1.00 65.50 233 TRP A O 1
ATOM 1815 N N . PRO A 1 234 ? 21.531 8.300 0.061 1.00 64.56 234 PRO A N 1
ATOM 1816 C CA . PRO A 1 234 ? 21.891 7.622 -1.171 1.00 64.56 234 PRO A CA 1
ATOM 1817 C C . PRO A 1 234 ? 20.828 6.562 -1.468 1.00 64.56 234 PRO A C 1
ATOM 1819 O O . PRO A 1 234 ? 20.757 5.529 -0.798 1.00 64.56 234 PRO A O 1
ATOM 1822 N N . ALA A 1 235 ? 19.985 6.847 -2.462 1.00 61.66 235 ALA A N 1
ATOM 1823 C CA . ALA A 1 235 ? 18.906 5.971 -2.898 1.00 61.66 235 ALA A CA 1
ATOM 1824 C C . ALA A 1 235 ? 19.444 4.672 -3.516 1.00 61.66 235 ALA A C 1
ATOM 1826 O O . ALA A 1 235 ? 18.699 3.730 -3.685 1.00 61.66 235 ALA A O 1
ATOM 1827 N N . SER A 1 236 ? 20.752 4.555 -3.759 1.00 63.03 236 SER A N 1
ATOM 1828 C CA . SER A 1 236 ? 21.372 3.370 -4.360 1.00 63.03 236 SER A CA 1
ATOM 1829 C C . SER A 1 236 ? 21.315 2.091 -3.513 1.00 63.03 236 SER A C 1
ATOM 1831 O O . SER A 1 236 ? 21.697 1.023 -3.990 1.00 63.03 236 SER A O 1
ATOM 1833 N N . GLN A 1 237 ? 20.863 2.152 -2.257 1.00 75.75 237 GLN A N 1
ATOM 1834 C CA . GLN A 1 237 ? 20.668 0.953 -1.446 1.00 75.75 237 GLN A CA 1
ATOM 1835 C C . GLN A 1 237 ? 19.265 0.379 -1.653 1.00 75.75 237 GLN A C 1
ATOM 1837 O O . GLN A 1 237 ? 18.280 0.988 -1.249 1.00 75.75 237 GLN A O 1
ATOM 1842 N N . TYR A 1 238 ? 19.179 -0.858 -2.147 1.00 75.12 238 TYR A N 1
ATOM 1843 C CA . TYR A 1 238 ? 17.914 -1.581 -2.364 1.00 75.12 238 TYR A CA 1
ATOM 1844 C C . TYR A 1 238 ? 16.939 -1.508 -1.171 1.00 75.12 238 TYR A C 1
ATOM 1846 O O . TYR A 1 238 ? 15.735 -1.320 -1.342 1.00 75.12 238 TYR A O 1
ATOM 1854 N N . ALA A 1 239 ? 17.457 -1.624 0.058 1.00 80.06 239 ALA A N 1
ATOM 1855 C CA . ALA A 1 239 ? 16.652 -1.535 1.277 1.00 80.06 239 ALA A CA 1
ATOM 1856 C C . ALA A 1 239 ? 16.031 -0.142 1.493 1.00 80.06 239 ALA A C 1
ATOM 1858 O O . ALA A 1 239 ? 14.925 -0.039 2.017 1.00 80.06 239 ALA A O 1
ATOM 1859 N N . VAL A 1 240 ? 16.733 0.917 1.087 1.00 80.38 240 VAL A N 1
ATOM 1860 C CA . VAL A 1 240 ? 16.285 2.313 1.171 1.00 80.38 240 VAL A CA 1
ATOM 1861 C C . VAL A 1 240 ? 15.193 2.567 0.127 1.00 80.38 240 VAL A C 1
ATOM 1863 O O . VAL A 1 240 ? 14.160 3.139 0.465 1.00 80.38 240 VAL A O 1
ATOM 1866 N N . GLU A 1 241 ? 15.350 2.063 -1.099 1.00 80.06 241 GLU A N 1
ATOM 1867 C CA . GLU A 1 241 ? 14.328 2.206 -2.151 1.00 80.06 241 GLU A CA 1
ATOM 1868 C C . GLU A 1 241 ? 13.014 1.499 -1.792 1.00 80.06 241 GLU A C 1
ATOM 1870 O O . GLU A 1 241 ? 11.938 1.994 -2.119 1.00 80.06 241 GLU A O 1
ATOM 1875 N N . HIS A 1 242 ? 13.090 0.373 -1.074 1.00 88.19 242 HIS A N 1
ATOM 1876 C CA . HIS A 1 242 ? 11.925 -0.424 -0.670 1.00 88.19 242 HIS A CA 1
ATOM 1877 C C . HIS A 1 242 ? 11.323 -0.040 0.685 1.00 88.19 242 HIS A C 1
ATOM 1879 O O . HIS A 1 242 ? 10.247 -0.528 1.036 1.00 88.19 242 HIS A O 1
ATOM 1885 N N . ALA A 1 243 ? 11.984 0.804 1.479 1.00 89.00 243 ALA A N 1
ATOM 1886 C CA . ALA A 1 243 ? 11.507 1.148 2.818 1.00 89.00 243 ALA A CA 1
ATOM 1887 C C . ALA A 1 243 ? 10.106 1.782 2.791 1.00 89.00 243 ALA A C 1
ATOM 1889 O O . ALA A 1 243 ? 9.276 1.477 3.650 1.00 89.00 243 ALA A O 1
ATOM 1890 N N . PHE A 1 244 ? 9.826 2.612 1.781 1.00 89.81 244 PHE A N 1
ATOM 1891 C CA . PHE A 1 244 ? 8.510 3.218 1.591 1.00 89.81 244 PHE A CA 1
ATOM 1892 C C . PHE A 1 244 ? 7.438 2.165 1.280 1.00 89.81 244 PHE A C 1
ATOM 1894 O O . PHE A 1 244 ? 6.443 2.079 1.999 1.00 89.81 244 PHE A O 1
ATOM 1901 N N . PHE A 1 245 ? 7.694 1.295 0.300 1.00 92.00 245 PHE A N 1
ATOM 1902 C CA . PHE A 1 245 ? 6.849 0.142 -0.017 1.00 92.00 245 PHE A CA 1
ATOM 1903 C C . PHE A 1 245 ? 6.530 -0.720 1.218 1.00 92.00 245 PHE A C 1
ATOM 1905 O O . PHE A 1 245 ? 5.372 -1.073 1.452 1.00 92.00 245 PHE A O 1
ATOM 1912 N N . TYR A 1 246 ? 7.525 -1.040 2.054 1.00 94.12 246 TYR A N 1
ATOM 1913 C CA . TYR A 1 246 ? 7.291 -1.834 3.264 1.00 94.12 246 TYR A CA 1
ATOM 1914 C C . TYR A 1 246 ? 6.437 -1.097 4.299 1.00 94.12 246 TYR A C 1
ATOM 1916 O O . TYR A 1 246 ? 5.624 -1.727 4.979 1.00 94.12 246 TYR A O 1
ATOM 1924 N N . ALA A 1 247 ? 6.584 0.224 4.416 1.00 93.88 247 ALA A N 1
ATOM 1925 C CA . ALA A 1 247 ? 5.745 1.035 5.289 1.00 93.88 247 ALA A CA 1
ATOM 1926 C C . ALA A 1 247 ? 4.281 1.065 4.807 1.00 93.88 247 ALA A C 1
ATOM 1928 O O . ALA A 1 247 ? 3.368 0.917 5.625 1.00 93.88 247 ALA A O 1
ATOM 1929 N N . GLU A 1 248 ? 4.042 1.147 3.493 1.00 92.88 248 GLU A N 1
ATOM 1930 C CA . GLU A 1 248 ? 2.700 1.009 2.906 1.00 92.88 248 GLU A CA 1
ATOM 1931 C C . GLU A 1 248 ? 2.111 -0.384 3.155 1.00 92.88 248 GLU A C 1
ATOM 1933 O O . GLU A 1 248 ? 0.967 -0.513 3.600 1.00 92.88 248 GLU A O 1
ATOM 1938 N N . CYS A 1 249 ? 2.909 -1.437 2.953 1.00 95.75 249 CYS A N 1
ATOM 1939 C CA . CYS A 1 249 ? 2.504 -2.810 3.240 1.00 95.75 249 CYS A CA 1
ATOM 1940 C C . CYS A 1 249 ? 2.126 -2.990 4.713 1.00 95.75 249 CYS A C 1
ATOM 1942 O O . CYS A 1 249 ? 1.109 -3.617 5.017 1.00 95.75 249 CYS A O 1
ATOM 1944 N N . LEU A 1 250 ? 2.908 -2.427 5.639 1.00 96.19 250 LEU A N 1
ATOM 1945 C CA . LEU A 1 250 ? 2.631 -2.473 7.073 1.00 96.19 250 LEU A CA 1
ATOM 1946 C C . LEU A 1 250 ? 1.323 -1.752 7.412 1.00 96.19 250 LEU A C 1
ATOM 1948 O O . LEU A 1 250 ? 0.494 -2.304 8.140 1.00 96.19 250 LEU A O 1
ATOM 1952 N N . MET A 1 251 ? 1.112 -0.562 6.841 1.00 96.00 251 MET A N 1
ATOM 1953 C CA . MET A 1 251 ? -0.110 0.214 7.033 1.00 96.00 251 MET A CA 1
ATOM 1954 C C . MET A 1 251 ? -1.350 -0.580 6.601 1.00 96.00 251 MET A C 1
ATOM 1956 O O . MET A 1 251 ? -2.292 -0.745 7.380 1.00 96.00 251 MET A O 1
ATOM 1960 N N . LEU A 1 252 ? -1.348 -1.108 5.372 1.00 95.06 252 LEU A N 1
ATOM 1961 C CA . LEU A 1 252 ? -2.473 -1.877 4.836 1.00 95.06 252 LEU A CA 1
ATOM 1962 C C . LEU A 1 252 ? -2.666 -3.196 5.592 1.00 95.06 252 LEU A C 1
ATOM 1964 O O . LEU A 1 252 ? -3.803 -3.583 5.859 1.00 95.06 252 LEU A O 1
ATOM 1968 N N . THR A 1 253 ? -1.574 -3.858 5.995 1.00 96.25 253 THR A N 1
ATOM 1969 C CA . THR A 1 253 ? -1.609 -5.069 6.835 1.00 96.25 253 THR A CA 1
ATOM 1970 C C . THR A 1 253 ? -2.329 -4.799 8.146 1.00 96.25 253 THR A C 1
ATOM 1972 O O . THR A 1 253 ? -3.262 -5.534 8.472 1.00 96.25 253 THR A O 1
ATOM 1975 N N . GLY A 1 254 ? -1.944 -3.742 8.866 1.00 95.50 254 GLY A N 1
ATOM 1976 C CA . GLY A 1 254 ? -2.597 -3.343 10.111 1.00 95.50 254 GLY A CA 1
ATOM 1977 C C . GLY A 1 254 ? -4.074 -3.012 9.905 1.00 95.50 254 GLY A C 1
ATOM 1978 O O . GLY A 1 254 ? -4.913 -3.437 10.689 1.00 95.50 254 GLY A O 1
ATOM 1979 N N . CYS A 1 255 ? -4.418 -2.333 8.810 1.00 95.19 255 CYS A N 1
ATOM 1980 C CA . CYS A 1 255 ? -5.799 -1.929 8.574 1.00 95.19 255 CYS A CA 1
ATOM 1981 C C . CYS A 1 255 ? -6.712 -3.096 8.170 1.00 95.19 255 CYS A C 1
ATOM 1983 O O . CYS A 1 255 ? -7.835 -3.177 8.652 1.00 95.19 255 CYS A O 1
ATOM 1985 N N . PHE A 1 256 ? -6.264 -3.999 7.291 1.00 95.19 256 PHE A N 1
ATOM 1986 C CA . PHE A 1 256 ? -7.148 -4.980 6.641 1.00 95.19 256 PHE A CA 1
ATOM 1987 C C . PHE A 1 256 ? -6.967 -6.423 7.120 1.00 95.19 256 PHE A C 1
ATOM 1989 O O . PHE A 1 256 ? -7.790 -7.283 6.808 1.00 95.19 256 PHE A O 1
ATOM 1996 N N . SER A 1 257 ? -5.946 -6.725 7.928 1.00 94.19 257 SER A N 1
ATOM 1997 C CA . SER A 1 257 ? -5.792 -8.074 8.506 1.00 94.19 257 SER A CA 1
ATOM 1998 C C . SER A 1 257 ? -6.684 -8.316 9.723 1.00 94.19 257 SER A C 1
ATOM 2000 O O . SER A 1 257 ? -6.753 -9.447 10.202 1.00 94.19 257 SER A O 1
ATOM 2002 N N . VAL A 1 258 ? -7.385 -7.284 10.209 1.00 93.31 258 VAL A N 1
ATOM 2003 C CA . VAL A 1 258 ? -8.194 -7.343 11.435 1.00 93.31 258 VAL A CA 1
ATOM 2004 C C . VAL A 1 258 ? -9.335 -8.342 11.318 1.00 93.31 258 VAL A C 1
ATOM 2006 O O . VAL A 1 258 ? -9.516 -9.151 12.219 1.00 93.31 258 VAL A O 1
ATOM 2009 N N . GLY A 1 259 ? -10.070 -8.338 10.202 1.00 90.44 259 GLY A N 1
ATOM 2010 C CA . GLY A 1 259 ? -11.165 -9.283 9.967 1.00 90.44 259 GLY A CA 1
ATOM 2011 C C . GLY A 1 259 ? -10.706 -10.742 10.080 1.00 90.44 259 GLY A C 1
ATOM 2012 O O . GLY A 1 259 ? -11.183 -11.457 10.963 1.00 90.44 259 GLY A O 1
ATOM 2013 N N . PRO A 1 260 ? -9.725 -11.179 9.264 1.00 88.56 260 PRO A N 1
ATOM 2014 C CA . PRO A 1 260 ? -9.138 -12.513 9.383 1.00 88.56 260 PRO A CA 1
ATOM 2015 C C . PRO A 1 260 ? -8.560 -12.819 10.773 1.00 88.56 260 PRO A C 1
ATOM 2017 O O . PRO A 1 260 ? -8.750 -13.922 11.277 1.00 88.56 260 PRO A O 1
ATOM 2020 N N . ALA A 1 261 ? -7.881 -11.861 11.413 1.00 89.06 261 ALA A N 1
ATOM 2021 C CA . ALA A 1 261 ? -7.331 -12.053 12.755 1.00 89.06 261 ALA A CA 1
ATOM 2022 C C . ALA A 1 261 ? -8.434 -12.283 13.796 1.00 89.06 261 ALA A C 1
ATOM 2024 O O . ALA A 1 261 ? -8.307 -13.167 14.635 1.00 89.06 261 ALA A O 1
ATOM 2025 N N . LEU A 1 262 ? -9.543 -11.547 13.719 1.00 89.88 262 LEU A N 1
ATOM 2026 C CA . LEU A 1 262 ? -10.691 -11.752 14.595 1.00 89.88 262 LEU A CA 1
ATOM 2027 C C . LEU A 1 262 ? -11.400 -13.081 14.325 1.00 89.88 262 LEU A C 1
ATOM 2029 O O . LEU A 1 262 ? -11.899 -13.670 15.269 1.00 89.88 262 LEU A O 1
ATOM 2033 N N . MET A 1 263 ? -11.422 -13.589 13.092 1.00 86.06 263 MET A N 1
ATOM 2034 C CA . MET A 1 263 ? -11.967 -14.929 12.819 1.00 86.06 263 MET A CA 1
ATOM 2035 C C . MET A 1 263 ? -11.112 -16.054 13.418 1.00 86.06 263 MET A C 1
ATOM 2037 O O . MET A 1 263 ? -11.646 -17.099 13.770 1.00 86.06 263 MET A O 1
ATOM 2041 N N . LEU A 1 264 ? -9.792 -15.860 13.506 1.00 85.38 264 LEU A N 1
ATOM 2042 C CA . LEU A 1 264 ? -8.858 -16.867 14.022 1.00 85.38 264 LEU A CA 1
ATOM 2043 C C . LEU A 1 264 ? -8.652 -16.781 15.539 1.00 85.38 264 LEU A C 1
ATOM 2045 O O . LEU A 1 264 ? -8.464 -17.804 16.189 1.00 85.38 264 LEU A O 1
ATOM 2049 N N . PHE A 1 265 ? -8.636 -15.564 16.084 1.00 85.88 265 PHE A N 1
ATOM 2050 C CA . PHE A 1 265 ? -8.227 -15.281 17.464 1.00 85.88 265 PHE A CA 1
ATOM 2051 C C . PHE A 1 265 ? -9.280 -14.522 18.269 1.00 85.88 265 PHE A C 1
ATOM 2053 O O . PHE A 1 265 ? -9.201 -14.470 19.495 1.00 85.88 265 PHE A O 1
ATOM 2060 N N . GLY A 1 266 ? -10.245 -13.893 17.600 1.00 72.00 266 GLY A N 1
ATOM 2061 C CA . GLY A 1 266 ? -11.417 -13.367 18.274 1.00 72.00 266 GLY A CA 1
ATOM 2062 C C . GLY A 1 266 ? -12.317 -14.542 18.620 1.00 72.00 266 GLY A C 1
ATOM 2063 O O . GLY A 1 266 ? -12.593 -15.387 17.775 1.00 72.00 266 GLY A O 1
ATOM 2064 N N . GLU A 1 267 ? -12.775 -14.609 19.863 1.00 63.84 267 GLU A N 1
ATOM 2065 C CA . GLU A 1 267 ? -13.862 -15.503 20.255 1.00 63.84 267 GLU A CA 1
ATOM 2066 C C . GLU A 1 267 ? -15.127 -15.056 19.508 1.00 63.84 267 GLU A C 1
ATOM 2068 O O . GLU A 1 267 ? -15.924 -14.246 19.984 1.00 63.84 267 GLU A O 1
ATOM 2073 N N . VAL A 1 268 ? -15.264 -15.488 18.256 1.00 56.31 268 VAL A N 1
ATOM 2074 C CA . VAL A 1 268 ? -16.480 -15.291 17.482 1.00 56.31 268 VAL A CA 1
ATOM 2075 C C . VAL A 1 268 ? -17.418 -16.404 17.915 1.00 56.31 268 VAL A C 1
ATOM 2077 O O . VAL A 1 268 ? -17.447 -17.476 17.317 1.00 56.31 268 VAL A O 1
ATOM 2080 N N . GLU A 1 269 ? -18.201 -16.150 18.962 1.00 54.22 269 GLU A N 1
ATOM 2081 C CA . GLU A 1 269 ? -19.510 -16.789 19.060 1.00 54.22 269 GLU A CA 1
ATOM 2082 C C . GLU A 1 269 ? -20.245 -16.406 17.781 1.00 54.22 269 GLU A C 1
ATOM 2084 O O . GLU A 1 269 ? -20.642 -15.254 17.607 1.00 54.22 269 GLU A O 1
ATOM 2089 N N . VAL A 1 270 ? -20.299 -17.326 16.819 1.00 49.72 270 VAL A N 1
ATOM 2090 C CA . VAL A 1 270 ? -21.011 -17.116 15.565 1.00 49.72 270 VAL A CA 1
ATOM 2091 C C . VAL A 1 270 ? -22.488 -17.023 15.951 1.00 49.72 270 VAL A C 1
ATOM 2093 O O . VAL A 1 270 ? -23.071 -18.052 16.289 1.00 49.72 270 VAL A O 1
ATOM 2096 N N . PRO A 1 271 ? -23.140 -15.845 15.909 1.00 47.19 271 PRO A N 1
ATOM 2097 C CA . PRO A 1 271 ? -24.546 -15.730 16.267 1.00 47.19 271 PRO A CA 1
ATOM 2098 C C . PRO A 1 271 ? -25.393 -16.104 15.047 1.00 47.19 271 PRO A C 1
ATOM 2100 O O . PRO A 1 271 ? -26.356 -15.427 14.706 1.00 47.19 271 PRO A O 1
ATOM 2103 N N . PHE A 1 272 ? -24.988 -17.150 14.327 1.00 49.97 272 PHE A N 1
ATOM 2104 C CA . PHE A 1 272 ? -25.821 -17.774 13.318 1.00 49.97 272 PHE A CA 1
ATOM 2105 C C . PHE A 1 272 ? -26.538 -18.936 13.999 1.00 49.97 272 PHE A C 1
ATOM 2107 O O . PHE A 1 272 ? -26.381 -20.101 13.639 1.00 49.97 272 PHE A O 1
ATOM 2114 N N . GLU A 1 273 ? -27.370 -18.608 14.989 1.00 44.84 273 GLU A N 1
ATOM 2115 C CA . GLU A 1 273 ? -28.598 -19.373 15.128 1.00 44.84 273 GLU A CA 1
ATOM 2116 C C . GLU A 1 273 ? -29.362 -19.125 13.829 1.00 44.84 273 GLU A C 1
ATOM 2118 O O . GLU A 1 273 ? -30.035 -18.110 13.655 1.00 44.84 273 GLU A O 1
ATOM 2123 N N . VAL A 1 274 ? -29.175 -20.021 12.854 1.00 47.91 274 VAL A N 1
ATOM 2124 C CA . VAL A 1 274 ? -30.114 -20.133 11.744 1.00 47.91 274 VAL A CA 1
ATOM 2125 C C . VAL A 1 274 ? -31.470 -20.286 12.427 1.00 47.91 274 VAL A C 1
ATOM 2127 O O . VAL A 1 274 ? -31.625 -21.251 13.182 1.00 47.91 274 VAL A O 1
ATOM 2130 N N . PRO A 1 275 ? -32.428 -19.359 12.244 1.00 46.56 275 PRO A N 1
ATOM 2131 C CA . PRO A 1 275 ? -33.737 -19.525 12.842 1.00 46.56 275 PRO A CA 1
ATOM 2132 C C . PRO A 1 275 ? -34.250 -20.895 12.407 1.00 46.56 275 PRO A C 1
ATOM 2134 O O . PRO A 1 275 ? -34.413 -21.161 11.214 1.00 46.56 275 PRO A O 1
ATOM 2137 N N . PHE A 1 276 ? -34.457 -21.782 13.382 1.00 48.50 276 PHE A N 1
ATOM 2138 C CA . PHE A 1 276 ? -34.854 -23.176 13.160 1.00 48.50 276 PHE A CA 1
ATOM 2139 C C . PHE A 1 276 ? -36.167 -23.276 12.355 1.00 48.50 276 PHE A C 1
ATOM 2141 O O . PHE A 1 276 ? -36.473 -24.306 11.767 1.00 48.50 276 PHE A O 1
ATOM 2148 N N . ASN A 1 277 ? -36.887 -22.157 12.234 1.00 51.41 277 ASN A N 1
ATOM 2149 C CA . ASN A 1 277 ? -38.105 -21.984 11.451 1.00 51.41 277 ASN A CA 1
ATOM 2150 C C . ASN A 1 277 ? -37.898 -21.903 9.922 1.00 51.41 277 ASN A C 1
ATOM 2152 O O . ASN A 1 277 ? -38.882 -21.780 9.199 1.00 51.41 277 ASN A O 1
ATOM 2156 N N . ALA A 1 278 ? -36.663 -21.969 9.406 1.00 46.09 278 ALA A N 1
ATOM 2157 C CA . ALA A 1 278 ? -36.407 -22.098 7.964 1.00 46.09 278 ALA A CA 1
ATOM 2158 C C . ALA A 1 278 ? -36.309 -23.560 7.479 1.00 46.09 278 ALA A C 1
ATOM 2160 O O . ALA A 1 278 ? -36.283 -23.802 6.271 1.00 46.09 278 ALA A O 1
ATOM 2161 N N . ARG A 1 279 ? -36.304 -24.552 8.386 1.00 46.78 279 ARG A N 1
ATOM 2162 C CA . ARG A 1 279 ? -36.686 -25.919 8.013 1.00 46.78 279 ARG A CA 1
ATOM 2163 C C . ARG A 1 279 ? -38.200 -25.939 7.928 1.00 46.78 279 ARG A C 1
ATOM 2165 O O . ARG A 1 279 ? -38.876 -25.907 8.950 1.00 46.78 279 ARG A O 1
ATOM 2172 N N . GLY A 1 280 ? -38.725 -25.974 6.710 1.00 50.28 280 GLY A N 1
ATOM 2173 C CA . GLY A 1 280 ? -40.127 -26.272 6.434 1.00 50.28 280 GLY A CA 1
ATOM 2174 C C . GLY A 1 280 ? -40.510 -27.703 6.826 1.00 50.28 280 GLY A C 1
ATOM 2175 O O . GLY A 1 280 ? -41.061 -28.426 6.006 1.00 50.28 280 GLY A O 1
ATOM 2176 N N . ASP A 1 281 ? -40.235 -28.111 8.065 1.00 48.16 281 ASP A N 1
ATOM 2177 C CA . ASP A 1 281 ? -40.752 -29.336 8.663 1.00 48.16 281 ASP A CA 1
ATOM 2178 C C . ASP A 1 281 ? -42.132 -29.028 9.256 1.00 48.16 281 ASP A C 1
ATOM 2180 O O . ASP A 1 281 ? -42.366 -29.022 10.464 1.00 48.16 281 ASP A O 1
ATOM 2184 N N . THR A 1 282 ? -43.089 -28.760 8.368 1.00 52.84 282 THR A N 1
ATOM 2185 C CA . THR A 1 282 ? -44.503 -28.985 8.664 1.00 52.84 282 THR A CA 1
ATOM 2186 C C . THR A 1 282 ? -44.732 -30.494 8.667 1.00 52.84 282 THR A C 1
ATOM 2188 O O . THR A 1 282 ? -45.083 -31.074 7.641 1.00 52.84 282 THR A O 1
ATOM 2191 N N . GLY A 1 283 ? -44.479 -31.158 9.793 1.00 49.97 283 GLY A N 1
ATOM 2192 C CA . GLY A 1 283 ? -44.644 -32.607 9.855 1.00 49.97 283 GLY A CA 1
ATOM 2193 C C . GLY A 1 283 ? -44.480 -33.209 11.241 1.00 49.97 283 GLY A C 1
ATOM 2194 O O . GLY A 1 283 ? -43.448 -33.790 11.531 1.00 49.97 283 GLY A O 1
ATOM 2195 N N . ASN A 1 284 ? -45.535 -33.101 12.051 1.00 50.69 284 ASN A N 1
ATOM 2196 C CA . ASN A 1 284 ? -45.968 -34.082 13.052 1.00 50.69 284 ASN A CA 1
ATOM 2197 C C . ASN A 1 284 ? -44.890 -34.826 13.860 1.00 50.69 284 ASN A C 1
ATOM 2199 O O . ASN A 1 284 ? -44.424 -35.886 13.449 1.00 50.69 284 ASN A O 1
ATOM 2203 N N . ALA A 1 285 ? -44.683 -34.391 15.101 1.00 43.84 285 ALA A N 1
ATOM 2204 C CA . ALA A 1 285 ? -44.534 -35.320 16.220 1.00 43.84 285 ALA A CA 1
ATOM 2205 C C . ALA A 1 285 ? -44.851 -34.599 17.536 1.00 43.84 285 ALA A C 1
ATOM 2207 O O . ALA A 1 285 ? -43.975 -34.093 18.234 1.00 43.84 285 ALA A O 1
ATOM 2208 N N . GLU A 1 286 ? -46.135 -34.592 17.894 1.00 51.19 286 GLU A N 1
ATOM 2209 C CA . GLU A 1 286 ? -46.476 -34.804 19.295 1.00 51.19 286 GLU A CA 1
ATOM 2210 C C . GLU A 1 286 ? -45.810 -36.109 19.761 1.00 51.19 286 GLU A C 1
ATOM 2212 O O . GLU A 1 286 ? -45.832 -37.097 19.028 1.00 51.19 286 GLU A O 1
ATOM 2217 N N . VAL A 1 287 ? -45.243 -36.092 20.971 1.00 45.47 287 VAL A N 1
ATOM 2218 C CA . VAL A 1 287 ? -45.137 -37.181 21.967 1.00 45.47 287 VAL A CA 1
ATOM 2219 C C . VAL A 1 287 ? -43.798 -37.058 22.695 1.00 45.47 287 VAL A C 1
ATOM 2221 O O . VAL A 1 287 ? -42.741 -37.358 22.151 1.00 45.47 287 VAL A O 1
ATOM 2224 N N . GLY A 1 288 ? -43.856 -36.666 23.972 1.00 39.53 288 GLY A N 1
ATOM 2225 C CA . GLY A 1 288 ? -42.717 -36.822 24.880 1.00 39.53 288 GLY A CA 1
ATOM 2226 C C . GLY A 1 288 ? -42.662 -35.845 26.047 1.00 39.53 288 GLY A C 1
ATOM 2227 O O . GLY A 1 288 ? -41.754 -35.029 26.124 1.00 39.53 288 GLY A O 1
ATOM 2228 N N . ARG A 1 289 ? -43.619 -35.948 26.978 1.00 48.09 289 ARG A N 1
ATOM 2229 C CA . ARG A 1 289 ? -43.526 -35.380 28.336 1.00 48.09 289 ARG A CA 1
ATOM 2230 C C . ARG A 1 289 ? -42.182 -35.729 28.994 1.00 48.09 289 ARG A C 1
ATOM 2232 O O . ARG A 1 289 ? -41.809 -36.897 29.013 1.00 48.09 289 ARG A O 1
ATOM 2239 N N . GLY A 1 290 ? -41.556 -34.752 29.653 1.00 36.91 290 GLY A N 1
ATOM 2240 C CA . GLY A 1 290 ? -40.383 -34.982 30.501 1.00 36.91 290 GLY A CA 1
ATOM 2241 C C . GLY A 1 290 ? -39.926 -33.744 31.273 1.00 36.91 290 GLY A C 1
ATOM 2242 O O . GLY A 1 290 ? -38.924 -33.141 30.930 1.00 36.91 290 GLY A O 1
ATOM 2243 N N . SER A 1 291 ? -40.714 -33.369 32.282 1.00 41.31 291 SER A N 1
ATOM 2244 C CA . SER A 1 291 ? -40.370 -32.624 33.510 1.00 41.31 291 SER A CA 1
ATOM 2245 C C . SER A 1 291 ? -38.940 -32.079 33.703 1.00 41.31 291 SER A C 1
ATOM 2247 O O . SER A 1 291 ? -37.986 -32.848 33.796 1.00 41.31 291 SER A O 1
ATOM 2249 N N . GLY A 1 292 ? -38.838 -30.779 33.998 1.00 36.88 292 GLY A N 1
ATOM 2250 C CA . GLY A 1 292 ? -37.656 -30.185 34.632 1.00 36.88 292 GLY A CA 1
ATOM 2251 C C . GLY A 1 292 ? -37.706 -28.661 34.659 1.00 36.88 292 GLY A C 1
ATOM 2252 O O . GLY A 1 292 ? -37.045 -28.011 33.862 1.00 36.88 292 GLY A O 1
ATOM 2253 N N . GLY A 1 293 ? -38.542 -28.091 35.529 1.00 39.06 293 GLY A N 1
ATOM 2254 C CA . GLY A 1 293 ? -38.721 -26.646 35.643 1.00 39.06 293 GLY A CA 1
ATOM 2255 C C . GLY A 1 293 ? -37.491 -25.902 36.172 1.00 39.06 293 GLY A C 1
ATOM 2256 O O . GLY A 1 293 ? -36.841 -26.339 37.117 1.00 39.06 293 GLY A O 1
ATOM 2257 N N . ALA A 1 294 ? -37.261 -24.718 35.613 1.00 39.84 294 ALA A N 1
ATOM 2258 C CA . ALA A 1 294 ? -36.660 -23.585 36.302 1.00 39.84 294 ALA A CA 1
ATOM 2259 C C . ALA A 1 294 ? -37.412 -22.332 35.837 1.00 39.84 294 ALA A C 1
ATOM 2261 O O . ALA A 1 294 ? -37.440 -22.010 34.651 1.00 39.84 294 ALA A O 1
ATOM 2262 N N . ALA A 1 295 ? -38.103 -21.700 36.782 1.00 44.88 295 ALA A N 1
ATOM 2263 C CA . ALA A 1 295 ? -38.950 -20.540 36.570 1.00 44.88 295 ALA A CA 1
ATOM 2264 C C . ALA A 1 295 ? -38.128 -19.336 36.084 1.00 44.88 295 ALA A C 1
ATOM 2266 O O . ALA A 1 295 ? -37.229 -18.868 36.783 1.00 44.88 295 ALA A O 1
ATOM 2267 N N . LEU A 1 296 ? -38.475 -18.816 34.907 1.00 42.84 296 LEU A N 1
ATOM 2268 C CA . LEU A 1 296 ? -38.098 -17.480 34.460 1.00 42.84 296 LEU A CA 1
ATOM 2269 C C . LEU A 1 296 ? -39.275 -16.563 34.775 1.00 42.84 296 LEU A C 1
ATOM 2271 O O . LEU A 1 296 ? -40.370 -16.749 34.255 1.00 42.84 296 LEU A O 1
ATOM 2275 N N . GLY A 1 297 ? -39.040 -15.642 35.708 1.00 44.69 297 GLY A N 1
ATOM 2276 C CA . GLY A 1 297 ? -40.031 -14.687 36.173 1.00 44.69 297 GLY A CA 1
ATOM 2277 C C . GLY A 1 297 ? -40.509 -13.771 35.054 1.00 44.69 297 GLY A C 1
ATOM 2278 O O . GLY A 1 297 ? -39.707 -13.218 34.298 1.00 44.69 297 GLY A O 1
ATOM 2279 N N . ASP A 1 298 ? -41.825 -13.602 35.017 1.00 43.56 298 ASP A N 1
ATOM 2280 C CA . ASP A 1 298 ? -42.538 -12.613 34.228 1.00 43.56 298 ASP A CA 1
ATOM 2281 C C . ASP A 1 298 ? -41.981 -11.212 34.511 1.00 43.56 298 ASP A C 1
ATOM 2283 O O . ASP A 1 298 ? -42.175 -10.634 35.583 1.00 43.56 298 ASP A O 1
ATOM 2287 N N . LYS A 1 299 ? -41.271 -10.649 33.534 1.00 47.84 299 LYS A N 1
ATOM 2288 C CA . LYS A 1 299 ? -41.159 -9.200 33.395 1.00 47.84 299 LYS A CA 1
ATOM 2289 C C . LYS A 1 299 ? -42.050 -8.796 32.238 1.00 47.84 299 LYS A C 1
ATOM 2291 O O . LYS A 1 299 ? -41.713 -9.021 31.078 1.00 47.84 299 LYS A O 1
ATOM 2296 N N . GLU A 1 300 ? -43.192 -8.223 32.599 1.00 44.12 300 GLU A N 1
ATOM 2297 C CA . GLU A 1 300 ? -44.102 -7.525 31.701 1.00 44.12 300 GLU A CA 1
ATOM 2298 C C . GLU A 1 300 ? -43.310 -6.558 30.810 1.00 44.12 300 GLU A C 1
ATOM 2300 O O . GLU A 1 300 ? -42.622 -5.653 31.292 1.00 44.12 300 GLU A O 1
ATOM 2305 N N . LEU A 1 301 ? -43.389 -6.764 29.494 1.00 49.62 301 LEU A N 1
ATOM 2306 C CA . LEU A 1 301 ? -42.980 -5.751 28.531 1.00 49.62 301 LEU A CA 1
ATOM 2307 C C . LEU A 1 301 ? -43.987 -4.592 28.602 1.00 49.62 301 LEU A C 1
ATOM 2309 O O . LEU A 1 301 ? -45.188 -4.840 28.479 1.00 49.62 301 LEU A O 1
ATOM 2313 N N . PRO A 1 302 ? -43.538 -3.334 28.752 1.00 51.25 302 PRO A N 1
ATOM 2314 C CA . PRO A 1 302 ? -44.436 -2.195 28.701 1.00 51.25 302 PRO A CA 1
ATOM 2315 C C . PRO A 1 302 ? -45.041 -2.073 27.300 1.00 51.25 302 PRO A C 1
ATOM 2317 O O . PRO A 1 302 ? -44.338 -1.913 26.300 1.00 51.25 302 PRO A O 1
ATOM 2320 N N . THR A 1 303 ? -46.366 -2.145 27.248 1.00 55.00 303 THR A N 1
ATOM 2321 C CA . THR A 1 303 ? -47.201 -1.869 26.081 1.00 55.00 303 THR A CA 1
ATOM 2322 C C . THR A 1 303 ? -46.935 -0.440 25.601 1.00 55.00 303 THR A C 1
ATOM 2324 O O . THR A 1 303 ? -47.320 0.532 26.250 1.00 55.00 303 THR A O 1
ATOM 2327 N N . LEU A 1 304 ? -46.252 -0.298 24.465 1.00 57.28 304 LEU A N 1
ATOM 2328 C CA . LEU A 1 304 ? -46.127 0.982 23.769 1.00 57.28 304 LEU A CA 1
ATOM 2329 C C . LEU A 1 304 ? -47.495 1.378 23.180 1.00 57.28 304 LEU A C 1
ATOM 2331 O O . LEU A 1 304 ? -48.163 0.528 22.586 1.00 57.28 304 LEU A O 1
ATOM 2335 N N . PRO A 1 305 ? -47.927 2.645 23.308 1.00 56.25 305 PRO A N 1
ATOM 2336 C CA . PRO A 1 305 ? -49.162 3.104 22.691 1.00 56.25 305 PRO A CA 1
ATOM 2337 C C . PRO A 1 305 ? -49.022 3.106 21.164 1.00 56.25 305 PRO A C 1
ATOM 2339 O O . PRO A 1 305 ? -48.095 3.693 20.604 1.00 56.25 305 PRO A O 1
ATOM 2342 N N . LEU A 1 306 ? -49.967 2.438 20.501 1.00 53.16 306 LEU A N 1
ATOM 2343 C CA . LEU A 1 306 ? -50.151 2.474 19.053 1.00 53.16 306 LEU A CA 1
ATOM 2344 C C . LEU A 1 306 ? -50.405 3.920 18.606 1.00 53.16 306 LEU A C 1
ATOM 2346 O O . LEU A 1 306 ? -51.350 4.565 19.062 1.00 53.16 306 LEU A O 1
ATOM 2350 N N . LEU A 1 307 ? -49.554 4.421 17.710 1.00 58.12 307 LEU A N 1
ATOM 2351 C CA . LEU A 1 307 ? -49.764 5.697 17.030 1.00 58.12 307 LEU A CA 1
ATOM 2352 C C . LEU A 1 307 ? -51.031 5.617 16.156 1.00 58.12 307 LEU A C 1
ATOM 2354 O O . LEU A 1 307 ? -51.227 4.606 15.475 1.00 58.12 307 LEU A O 1
ATOM 2358 N N . PRO A 1 308 ? -51.881 6.659 16.137 1.00 59.50 308 PRO A N 1
ATOM 2359 C CA . PRO A 1 308 ? -53.030 6.701 15.245 1.00 59.50 308 PRO A CA 1
ATOM 2360 C C . PRO A 1 308 ? -52.556 6.800 13.791 1.00 59.50 308 PRO A C 1
ATOM 2362 O O . PRO A 1 308 ? -51.725 7.642 13.446 1.00 59.50 308 PRO A O 1
ATOM 2365 N N . GLY A 1 309 ? -53.076 5.908 12.947 1.00 66.25 309 GLY A N 1
ATOM 2366 C CA . GLY A 1 309 ? -52.843 5.940 11.507 1.00 66.25 309 GLY A CA 1
ATOM 2367 C C . GLY A 1 309 ? -53.466 7.183 10.856 1.00 66.25 309 GLY A C 1
ATOM 2368 O O . GLY A 1 309 ? -54.406 7.761 11.407 1.00 66.25 309 GLY A O 1
ATOM 2369 N N . PRO A 1 310 ? -52.953 7.611 9.690 1.00 54.47 310 PRO A N 1
ATOM 2370 C CA . PRO A 1 310 ? -53.471 8.776 8.988 1.00 54.47 310 PRO A CA 1
ATOM 2371 C C . PRO A 1 310 ? -54.905 8.525 8.506 1.00 54.47 310 PRO A C 1
ATOM 2373 O O . PRO A 1 310 ? -55.189 7.520 7.853 1.00 54.47 310 PRO A O 1
ATOM 2376 N N . SER A 1 311 ? -55.802 9.458 8.828 1.00 57.62 311 SER A N 1
ATOM 2377 C CA . SER A 1 311 ? -57.145 9.533 8.260 1.00 57.62 311 SER A CA 1
ATOM 2378 C C . SER A 1 311 ? -57.037 9.823 6.766 1.00 57.62 311 SER A C 1
ATOM 2380 O O . SER A 1 311 ? -56.509 10.863 6.370 1.00 57.62 311 SER A O 1
ATOM 2382 N N . ALA A 1 312 ? -57.525 8.901 5.944 1.00 53.75 312 ALA A N 1
ATOM 2383 C CA . ALA A 1 312 ? -57.754 9.153 4.533 1.00 53.75 312 ALA A CA 1
ATOM 2384 C C . ALA A 1 312 ? -58.980 10.063 4.406 1.00 53.75 312 ALA A C 1
ATOM 2386 O O . ALA A 1 312 ? -60.088 9.573 4.565 1.00 53.75 312 ALA A O 1
ATOM 2387 N N . ASP A 1 313 ? -58.752 11.360 4.197 1.00 57.72 313 ASP A N 1
ATOM 2388 C CA . ASP A 1 313 ? -59.700 12.316 3.609 1.00 57.72 313 ASP A CA 1
ATOM 2389 C C . ASP A 1 313 ? -58.948 13.623 3.276 1.00 57.72 313 ASP A C 1
ATOM 2391 O O . ASP A 1 313 ? -58.763 14.473 4.149 1.00 57.72 313 ASP A O 1
ATOM 2395 N N . ALA A 1 314 ? -58.463 13.731 2.029 1.00 47.41 314 ALA A N 1
ATOM 2396 C CA . ALA A 1 314 ? -58.257 14.952 1.223 1.00 47.41 314 ALA A CA 1
ATOM 2397 C C . ALA A 1 314 ? -57.562 14.608 -0.106 1.00 47.41 314 ALA A C 1
ATOM 2399 O O . ALA A 1 314 ? -56.445 14.042 -0.059 1.00 47.41 314 ALA A O 1
#